Protein AF-A0A427BAW7-F1 (afdb_monomer_lite)

Foldseek 3Di:
DDDDDDDDDDDDDDDDPPPPPPPVVNVVVVVVVVVVVVVVVVVVVVVVVVVVVVVVVVVVLVVVLVVLVVVLVVLVVVLVVVVVVLVVVLVVLVVVLVVLVVPPPPPQPQDVVGGDPDDVVPPCRDLVNQLSVLLNVLSVPQDLVLLSVLSVVLSVLSVVLSVLSVVLVVLVVVLVVLVVVLVVLVVVVCVVVPPDPPPPDDDDDDDPDPPPPVSVVVSVVSVVVSVVSVVVSVVSVVVSVVSVVVSCVVRVVSNVVSVVVSVVSVVVSNVPGDDDDPPDDD

Secondary structure (DSSP, 8-state):
-----------------------HHHHHHHHHHHHHHHHHHHHHHHHHHHHHHHHHHHHHHHHHHHHHHHHHHHHHHHHHHHHHHHHHHHHHHHHHHHHHHHTS-----EETTEE----TTTTT--HHHHHHHHHHHHHHH---HHHHHHHHHHHHHHHHHHHHHHHHHHHHHHHHHHHHHHHHHHHHHHHHT------------------HHHHHHHHHHHHHHHHHHHHHHHHHHHHHHHHHHHHHHHHHHHHHHHHHHHHHHHHHHHHTS-PPPS----

InterPro domains:
  IPR006867 Domain of unknown function DUF632 [PF04782] (9-45)
  IPR006867 Domain of unknown function DUF632 [PF04782] (56-159)

Radius of gyration: 45.6 Å; chains: 1; bounding box: 102×58×162 Å

Sequence (282 aa):
MSSVSRKAGNCNPENNDTVESGNLSSTLEKLYLWEQKLYKEVKAIVKTTSRKLVVKTRSQREWVAKATKELELELVNWYQCFNNWIGIQKSYIEALNGWLISWLPQEQEQTPDGVAPFSPSGIGAPAVYVLSNDWFHANKNISGKEVIEAMRALIKILHILSESQEEEERQRLEAEYLSGAYDRRLGSLQEKGGWGHLDIVSVSKDGLEHHGDDGIVELDLLRKKLDEKIYKHKETLRRIKHVASSTLQTGLTPLFGALEDFTSQILRAYDGLRIPNEGGET

Structure (mmCIF, N/CA/C/O backbone):
data_AF-A0A427BAW7-F1
#
_entry.id   AF-A0A427BAW7-F1
#
loop_
_atom_site.group_PDB
_atom_site.id
_atom_site.type_symbol
_atom_site.label_atom_id
_atom_site.label_alt_id
_atom_site.label_comp_id
_atom_site.label_asym_id
_atom_site.label_entity_id
_atom_site.label_seq_id
_atom_site.pdbx_PDB_ins_code
_atom_site.Cartn_x
_atom_site.Cartn_y
_atom_site.Cartn_z
_atom_site.occupancy
_atom_site.B_iso_or_equiv
_atom_site.auth_seq_id
_atom_site.auth_comp_id
_atom_site.auth_asym_id
_atom_site.auth_atom_id
_atom_site.pdbx_PDB_model_num
ATOM 1 N N . MET A 1 1 ? 53.570 47.097 -100.380 1.00 37.22 1 MET A N 1
ATOM 2 C CA . MET A 1 1 ? 53.265 45.802 -99.735 1.00 37.22 1 MET A CA 1
ATOM 3 C C . MET A 1 1 ? 51.770 45.725 -99.443 1.00 37.22 1 MET A C 1
ATOM 5 O O . MET A 1 1 ? 51.266 46.654 -98.834 1.00 37.22 1 MET A O 1
ATOM 9 N N . SER A 1 2 ? 51.139 44.666 -99.973 1.00 36.44 2 SER A N 1
ATOM 10 C CA . SER A 1 2 ? 49.876 43.956 -99.653 1.00 36.44 2 SER A CA 1
ATOM 11 C C . SER A 1 2 ? 48.658 44.712 -99.089 1.00 36.44 2 SER A C 1
ATOM 13 O O . SER A 1 2 ? 48.772 45.351 -98.054 1.00 36.44 2 SER A O 1
ATOM 15 N N . SER A 1 3 ? 47.488 44.754 -99.753 1.00 35.81 3 SER A N 1
ATOM 16 C CA . SER A 1 3 ? 46.497 43.692 -100.129 1.00 35.81 3 SER A CA 1
ATOM 17 C C . SER A 1 3 ? 45.498 43.396 -98.980 1.00 35.81 3 SER A C 1
ATOM 19 O O . SER A 1 3 ? 45.944 42.925 -97.945 1.00 35.81 3 SER A O 1
ATOM 21 N N . VAL A 1 4 ? 44.205 43.799 -99.006 1.00 40.47 4 VAL A N 1
ATOM 22 C CA . VAL A 1 4 ? 43.033 43.326 -99.823 1.00 40.47 4 VAL A CA 1
ATOM 23 C C . VAL A 1 4 ? 42.555 41.931 -99.337 1.00 40.47 4 VAL A C 1
ATOM 25 O O . VAL A 1 4 ? 43.402 41.075 -99.158 1.00 40.47 4 VAL A O 1
ATOM 28 N N . SER A 1 5 ? 41.283 41.558 -99.088 1.00 41.25 5 SER A N 1
ATOM 29 C CA . SER A 1 5 ? 39.938 42.094 -99.376 1.00 41.25 5 SER A CA 1
ATOM 30 C C . SER A 1 5 ? 38.834 41.435 -98.509 1.00 41.25 5 SER A C 1
ATOM 32 O O . SER A 1 5 ? 39.069 40.445 -97.828 1.00 41.25 5 SER A O 1
ATOM 34 N N . ARG A 1 6 ? 37.619 41.985 -98.682 1.00 38.81 6 ARG A N 1
ATOM 35 C CA . ARG A 1 6 ? 36.220 41.618 -98.316 1.00 38.81 6 ARG A CA 1
ATOM 36 C C . ARG A 1 6 ? 35.871 40.114 -98.503 1.00 38.81 6 ARG A C 1
ATOM 38 O O . ARG A 1 6 ? 36.560 39.443 -99.253 1.00 38.81 6 ARG A O 1
ATOM 45 N N . LYS A 1 7 ? 34.765 39.527 -98.006 1.00 40.22 7 LYS A N 1
ATOM 46 C CA . LYS A 1 7 ? 33.341 39.947 -98.043 1.00 40.22 7 LYS A CA 1
ATOM 47 C C . LYS A 1 7 ? 32.444 38.973 -97.232 1.00 40.22 7 LYS A C 1
ATOM 49 O O . LYS A 1 7 ? 32.869 37.890 -96.862 1.00 40.22 7 LYS A O 1
ATOM 54 N N . ALA A 1 8 ? 31.207 39.425 -97.025 1.00 35.47 8 ALA A N 1
ATOM 55 C CA . ALA A 1 8 ? 30.071 38.947 -96.231 1.00 35.47 8 ALA A CA 1
ATOM 56 C C . ALA A 1 8 ? 29.549 37.499 -96.380 1.00 35.47 8 ALA A C 1
ATOM 58 O O . ALA A 1 8 ? 29.535 36.952 -97.476 1.00 35.47 8 ALA A O 1
ATOM 59 N N . GLY A 1 9 ? 28.918 37.042 -95.284 1.00 37.75 9 GLY A N 1
ATOM 60 C CA . GLY A 1 9 ? 27.547 36.509 -95.247 1.00 37.75 9 GLY A CA 1
ATOM 61 C C . GLY A 1 9 ? 27.359 35.009 -95.471 1.00 37.75 9 GLY A C 1
ATOM 62 O O . GLY A 1 9 ? 27.439 34.565 -96.606 1.00 37.75 9 GLY A O 1
ATOM 63 N N . ASN A 1 10 ? 26.972 34.272 -94.418 1.00 34.06 10 ASN A N 1
ATOM 64 C CA . ASN A 1 10 ? 26.007 33.172 -94.532 1.00 34.06 10 ASN A CA 1
ATOM 65 C C . ASN A 1 10 ? 25.437 32.775 -93.154 1.00 34.06 10 ASN A C 1
ATOM 67 O O . ASN A 1 10 ? 26.194 32.462 -92.237 1.00 34.06 10 ASN A O 1
ATOM 71 N N . CYS A 1 11 ? 24.110 32.765 -93.026 1.00 35.97 11 CYS A N 1
ATOM 72 C CA . CYS A 1 11 ? 23.403 31.971 -92.023 1.00 35.97 11 CYS A CA 1
ATOM 73 C C . CYS A 1 11 ? 23.425 30.506 -92.474 1.00 35.97 11 CYS A C 1
ATOM 75 O O . CYS A 1 11 ? 23.196 30.249 -93.653 1.00 35.97 11 CYS A O 1
ATOM 77 N N . ASN A 1 12 ? 23.605 29.554 -91.557 1.00 39.66 12 ASN A N 1
ATOM 78 C CA . ASN A 1 12 ? 22.782 28.348 -91.591 1.00 39.66 12 ASN A CA 1
ATOM 79 C C . ASN A 1 12 ? 22.707 27.637 -90.227 1.00 39.66 12 ASN A C 1
ATOM 81 O O . ASN A 1 12 ? 23.617 27.796 -89.412 1.00 39.66 12 ASN A O 1
ATOM 85 N N . PRO A 1 13 ? 21.602 26.907 -89.983 1.00 51.12 13 PRO A N 1
ATOM 86 C CA . PRO A 1 13 ? 21.192 26.390 -88.688 1.00 51.12 13 PRO A CA 1
ATOM 87 C C . PRO A 1 13 ? 21.523 24.903 -88.570 1.00 51.12 13 PRO A C 1
ATOM 89 O O . PRO A 1 13 ? 21.022 24.110 -89.356 1.00 51.12 13 PRO A O 1
ATOM 92 N N . GLU A 1 14 ? 22.295 24.491 -87.570 1.00 37.00 14 GLU A N 1
ATOM 93 C CA . GLU A 1 14 ? 22.409 23.069 -87.237 1.00 37.00 14 GLU A CA 1
ATOM 94 C C . GLU A 1 14 ? 22.422 22.893 -85.722 1.00 37.00 14 GLU A C 1
ATOM 96 O O . GLU A 1 14 ? 23.424 23.089 -85.043 1.00 37.00 14 GLU A O 1
ATOM 101 N N . ASN A 1 15 ? 21.223 22.600 -85.215 1.00 43.22 15 ASN A N 1
ATOM 102 C CA . ASN A 1 15 ? 20.941 21.602 -84.193 1.00 43.22 15 ASN A CA 1
ATOM 103 C C . ASN A 1 15 ? 22.152 21.132 -83.381 1.00 43.22 15 ASN A C 1
ATOM 105 O O . ASN A 1 15 ? 22.878 20.228 -83.787 1.00 43.22 15 ASN A O 1
ATOM 109 N N . ASN A 1 16 ? 22.235 21.616 -82.150 1.00 39.47 16 ASN A N 1
ATOM 110 C CA . ASN A 1 16 ? 22.304 20.671 -81.051 1.00 39.47 16 ASN A CA 1
ATOM 111 C C . ASN A 1 16 ? 21.683 21.325 -79.819 1.00 39.47 16 ASN A C 1
ATOM 113 O O . ASN A 1 16 ? 22.365 21.700 -78.868 1.00 39.47 16 ASN A O 1
ATOM 117 N N . ASP A 1 17 ? 20.350 21.398 -79.829 1.00 39.53 17 ASP A N 1
ATOM 118 C CA . ASP A 1 17 ? 19.612 21.051 -78.621 1.00 39.53 17 ASP A CA 1
ATOM 119 C C . ASP A 1 17 ? 20.012 19.606 -78.286 1.00 39.53 17 ASP A C 1
ATOM 121 O O . ASP A 1 17 ? 19.286 18.649 -78.563 1.00 39.53 17 ASP A O 1
ATOM 125 N N . THR A 1 18 ? 21.204 19.421 -77.709 1.00 40.38 18 THR A N 1
ATOM 126 C CA . THR A 1 18 ? 21.421 18.299 -76.815 1.00 40.38 18 THR A CA 1
ATOM 127 C C . THR A 1 18 ? 20.481 18.577 -75.666 1.00 40.38 18 THR A C 1
ATOM 129 O O . THR A 1 18 ? 20.838 19.228 -74.686 1.00 40.38 18 THR A O 1
ATOM 132 N N . VAL A 1 19 ? 19.238 18.130 -75.848 1.00 46.00 19 VAL A N 1
ATOM 133 C CA . VAL A 1 19 ? 18.400 17.601 -74.791 1.00 46.00 19 VAL A CA 1
ATOM 134 C C . VAL A 1 19 ? 19.384 16.958 -73.831 1.00 46.00 19 VAL A C 1
ATOM 136 O O . VAL A 1 19 ? 19.991 15.941 -74.171 1.00 46.00 19 VAL A O 1
ATOM 139 N N . GLU A 1 20 ? 19.643 17.617 -72.699 1.00 46.44 20 GLU A N 1
ATOM 140 C CA . GLU A 1 20 ? 20.282 16.992 -71.554 1.00 46.44 20 GLU A CA 1
ATOM 141 C C . GLU A 1 20 ? 19.328 15.866 -71.169 1.00 46.44 20 GLU A C 1
ATOM 143 O O . GLU A 1 20 ? 18.430 16.013 -70.341 1.00 46.44 20 GLU A O 1
ATOM 148 N N . SER A 1 21 ? 19.442 14.748 -71.880 1.00 49.91 21 SER A N 1
ATOM 149 C CA . SER A 1 21 ? 18.815 13.493 -71.558 1.00 49.91 21 SER A CA 1
ATOM 150 C C . SER A 1 21 ? 19.406 13.152 -70.210 1.00 49.91 21 SER A C 1
ATOM 152 O O . SER A 1 21 ? 20.546 12.700 -70.139 1.00 49.91 21 SER A O 1
ATOM 154 N N . GLY A 1 22 ? 18.675 13.522 -69.155 1.00 60.19 22 GLY A N 1
ATOM 155 C CA . GLY A 1 22 ? 19.096 13.408 -67.772 1.00 60.19 22 GLY A CA 1
ATOM 156 C C . GLY A 1 22 ? 19.693 12.032 -67.559 1.00 60.19 22 GLY A C 1
ATOM 157 O O . GLY A 1 22 ? 18.976 11.030 -67.544 1.00 60.19 22 GLY A O 1
ATOM 158 N N . ASN A 1 23 ? 21.022 11.993 -67.476 1.00 73.31 23 ASN A N 1
ATOM 159 C CA . ASN A 1 23 ? 21.756 10.747 -67.391 1.00 73.31 23 ASN A CA 1
ATOM 160 C C . ASN A 1 23 ? 21.240 10.000 -66.163 1.00 73.31 23 ASN A C 1
ATOM 162 O O . ASN A 1 23 ? 21.152 10.578 -65.077 1.00 73.31 23 ASN A O 1
ATOM 166 N N . LEU A 1 24 ? 20.917 8.716 -66.332 1.00 77.38 24 LEU A N 1
ATOM 167 C CA . LEU A 1 24 ? 20.393 7.837 -65.280 1.00 77.38 24 LEU A CA 1
ATOM 168 C C . LEU A 1 24 ? 21.206 7.954 -63.973 1.00 77.38 24 LEU A C 1
ATOM 170 O O . LEU A 1 24 ? 20.648 7.913 -62.882 1.00 77.38 24 LEU A O 1
ATOM 174 N N . SER A 1 25 ? 22.513 8.205 -64.103 1.00 83.44 25 SER A N 1
ATOM 175 C CA . SER A 1 25 ? 23.451 8.497 -63.016 1.00 83.44 25 SER A CA 1
ATOM 176 C C . SER A 1 25 ? 23.057 9.702 -62.147 1.00 83.44 25 SER A C 1
ATOM 178 O O . SER A 1 25 ? 23.064 9.589 -60.927 1.00 83.44 25 SER A O 1
ATOM 180 N N . SER A 1 26 ? 22.680 10.842 -62.740 1.00 82.38 26 SER A N 1
ATOM 181 C CA . SER A 1 26 ? 22.275 12.043 -61.985 1.00 82.38 26 SER A CA 1
ATOM 182 C C . SER A 1 26 ? 20.945 11.825 -61.261 1.00 82.38 26 SER A C 1
ATOM 184 O O . SER A 1 26 ? 20.749 12.283 -60.134 1.00 82.38 26 SER A O 1
ATOM 186 N N . THR A 1 27 ? 20.030 11.086 -61.888 1.00 89.44 27 THR A N 1
ATOM 187 C CA . THR A 1 27 ? 18.759 10.702 -61.269 1.00 89.44 27 THR A CA 1
ATOM 188 C C . THR A 1 27 ? 18.985 9.762 -60.082 1.00 89.44 27 THR A C 1
ATOM 190 O O . THR A 1 27 ? 18.391 9.973 -59.027 1.00 89.44 27 THR A O 1
ATOM 193 N N . LEU A 1 28 ? 19.878 8.774 -60.214 1.00 87.50 28 LEU A N 1
ATOM 194 C CA . LEU A 1 28 ? 20.247 7.851 -59.134 1.00 87.50 28 LEU A CA 1
ATOM 195 C C . LEU A 1 28 ? 20.936 8.564 -57.964 1.00 87.50 28 LEU A C 1
ATOM 197 O O . LEU A 1 28 ? 20.602 8.300 -56.813 1.00 87.50 28 LEU A O 1
ATOM 201 N N . GLU A 1 29 ? 21.835 9.509 -58.236 1.00 87.12 29 GLU A N 1
ATOM 202 C CA . GLU A 1 29 ? 22.496 10.306 -57.197 1.00 87.12 29 GLU A CA 1
ATOM 203 C C . GLU A 1 29 ? 21.491 11.161 -56.410 1.00 87.12 29 GLU A C 1
ATOM 205 O O . GLU A 1 29 ? 21.488 11.165 -55.177 1.00 87.12 29 GLU A O 1
ATOM 210 N N . LYS A 1 30 ? 20.567 11.833 -57.110 1.00 87.88 30 LYS A N 1
ATOM 211 C CA . LYS A 1 30 ? 19.486 12.595 -56.469 1.00 87.88 30 LYS A CA 1
ATOM 212 C C . LYS A 1 30 ? 18.580 11.689 -55.635 1.00 87.88 30 LYS A C 1
ATOM 214 O O . LYS A 1 30 ? 18.246 12.059 -54.511 1.00 87.88 30 LYS A O 1
ATOM 219 N N . LEU A 1 31 ? 18.199 10.517 -56.151 1.00 92.19 31 LEU A N 1
ATOM 220 C CA . LEU A 1 31 ? 17.402 9.530 -55.410 1.00 92.19 31 LEU A CA 1
ATOM 221 C C . LEU A 1 31 ? 18.116 9.071 -54.136 1.00 92.19 31 LEU A C 1
ATOM 223 O O . LEU A 1 31 ? 17.499 9.057 -53.074 1.00 92.19 31 LEU A O 1
ATOM 227 N N . TYR A 1 32 ? 19.414 8.786 -54.217 1.00 87.88 32 TYR A N 1
ATOM 228 C CA . TYR A 1 32 ? 20.224 8.385 -53.071 1.00 87.88 32 TYR A CA 1
ATOM 229 C C . TYR A 1 32 ? 20.293 9.474 -51.989 1.00 87.88 32 TYR A C 1
ATOM 231 O O . TYR A 1 32 ? 20.082 9.201 -50.806 1.00 87.88 32 TYR A O 1
ATOM 239 N N . LEU A 1 33 ? 20.509 10.736 -52.375 1.00 92.75 33 LEU A N 1
ATOM 240 C CA . LEU A 1 33 ? 20.490 11.864 -51.436 1.00 92.75 33 LEU A CA 1
ATOM 241 C C . LEU A 1 33 ? 19.115 12.043 -50.770 1.00 92.75 33 LEU A C 1
ATOM 243 O O . LEU A 1 33 ? 19.032 12.333 -49.572 1.00 92.75 33 LEU A O 1
ATOM 247 N N . TRP A 1 34 ? 18.033 11.849 -51.526 1.00 92.88 34 TRP A N 1
ATOM 248 C CA . TRP A 1 34 ? 16.672 11.876 -50.991 1.00 92.88 34 TRP A CA 1
ATOM 249 C C . TRP A 1 34 ? 16.407 10.731 -50.017 1.00 92.88 34 TRP A C 1
ATOM 251 O O . TRP A 1 34 ? 15.837 10.970 -48.953 1.00 92.88 34 TRP A O 1
ATOM 261 N N . GLU A 1 35 ? 16.856 9.518 -50.328 1.00 92.44 35 GLU A N 1
ATOM 262 C CA . GLU A 1 35 ? 16.740 8.354 -49.451 1.00 92.44 35 GLU A CA 1
ATOM 263 C C . GLU A 1 35 ? 17.523 8.558 -48.147 1.00 92.44 35 GLU A C 1
ATOM 265 O O . GLU A 1 35 ? 16.993 8.332 -47.056 1.00 92.44 35 GLU A O 1
ATOM 270 N N . GLN A 1 36 ? 18.741 9.103 -48.224 1.00 86.75 36 GLN A N 1
ATOM 271 C CA . GLN A 1 36 ? 19.512 9.476 -47.039 1.00 86.75 36 GLN A CA 1
ATOM 272 C C . GLN A 1 36 ? 18.800 10.526 -46.182 1.00 86.75 36 GLN A C 1
ATOM 274 O O . GLN A 1 36 ? 18.787 10.424 -44.949 1.00 86.75 36 GLN A O 1
ATOM 279 N N . LYS A 1 37 ? 18.227 11.560 -46.810 1.00 93.75 37 LYS A N 1
ATOM 280 C CA . LYS A 1 37 ? 17.470 12.594 -46.098 1.00 93.75 37 LYS A CA 1
ATOM 281 C C . LYS A 1 37 ? 16.236 11.991 -45.431 1.00 93.75 37 LYS A C 1
ATOM 283 O O . LYS A 1 37 ? 16.022 12.225 -44.244 1.00 93.75 37 LYS A O 1
ATOM 288 N N . LEU A 1 38 ? 15.482 11.167 -46.156 1.00 91.06 38 LEU A N 1
ATOM 289 C CA . LEU A 1 38 ? 14.306 10.471 -45.643 1.00 91.06 38 LEU A CA 1
ATOM 290 C C . LEU A 1 38 ? 14.664 9.582 -44.447 1.00 91.06 38 LEU A C 1
ATOM 292 O O . LEU A 1 38 ? 13.995 9.646 -43.419 1.00 91.06 38 LEU A O 1
ATOM 296 N N . TYR A 1 39 ? 15.755 8.817 -44.531 1.00 89.12 39 TYR A N 1
ATOM 297 C CA . TYR A 1 39 ? 16.240 7.995 -43.424 1.00 89.12 39 TYR A CA 1
ATOM 298 C C . TYR A 1 39 ? 16.556 8.832 -42.177 1.00 89.12 39 TYR A C 1
ATOM 300 O O . TYR A 1 39 ? 16.144 8.474 -41.070 1.00 89.12 39 TYR A O 1
ATOM 308 N N . LYS A 1 40 ? 17.251 9.967 -42.337 1.00 88.75 40 LYS A N 1
ATOM 309 C CA . LYS A 1 40 ? 17.571 10.874 -41.221 1.00 88.75 40 LYS A CA 1
ATOM 310 C C . LYS A 1 40 ? 16.305 11.437 -40.569 1.00 88.75 40 LYS A C 1
ATOM 312 O O . LYS A 1 40 ? 16.210 11.413 -39.341 1.00 88.75 40 LYS A O 1
ATOM 317 N N . GLU A 1 41 ? 15.332 11.873 -41.367 1.00 93.81 41 GLU A N 1
ATOM 318 C CA . GLU A 1 41 ? 14.046 12.396 -40.884 1.00 93.81 41 GLU A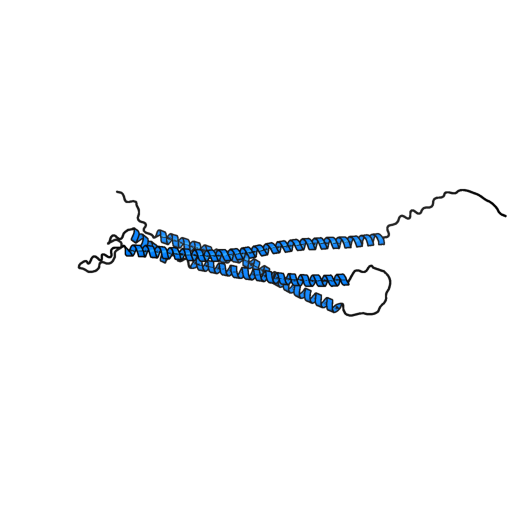 CA 1
ATOM 319 C C . GLU A 1 41 ? 13.236 11.322 -40.144 1.00 93.81 41 GLU A C 1
ATOM 321 O O . GLU A 1 41 ? 12.824 11.523 -39.000 1.00 93.81 41 GLU A O 1
ATOM 326 N N . VAL A 1 42 ? 13.080 10.133 -40.736 1.00 93.06 42 VAL A N 1
ATOM 327 C CA . VAL A 1 42 ? 12.365 9.007 -40.111 1.00 93.06 42 VAL A CA 1
ATOM 328 C C . VAL A 1 42 ? 13.036 8.600 -38.798 1.00 93.06 42 VAL A C 1
ATOM 330 O O . VAL A 1 42 ? 12.361 8.453 -37.775 1.00 93.06 42 VAL A O 1
ATOM 333 N N . LYS A 1 43 ? 14.370 8.488 -38.775 1.00 88.94 43 LYS A N 1
ATOM 334 C CA . LYS A 1 43 ? 15.137 8.178 -37.559 1.00 88.94 43 LYS A CA 1
ATOM 335 C C . LYS A 1 43 ? 14.936 9.241 -36.474 1.00 88.94 43 LYS A C 1
ATOM 337 O O . LYS A 1 43 ? 14.765 8.894 -35.301 1.00 88.94 43 LYS A O 1
ATOM 342 N N . ALA A 1 44 ? 14.930 10.524 -36.839 1.00 89.81 44 ALA A N 1
ATOM 343 C CA . ALA A 1 44 ? 14.682 11.619 -35.906 1.00 89.81 44 ALA A CA 1
ATOM 344 C C . ALA A 1 44 ? 13.262 11.554 -35.322 1.00 89.81 44 ALA A C 1
ATOM 346 O O . ALA A 1 44 ? 13.106 11.604 -34.096 1.00 89.81 44 ALA A O 1
ATOM 347 N N . ILE A 1 45 ? 12.246 11.357 -36.168 1.00 93.44 45 ILE A N 1
ATOM 348 C CA . ILE A 1 45 ? 10.844 11.216 -35.756 1.00 93.44 45 ILE A CA 1
ATOM 349 C C . ILE A 1 45 ? 10.696 10.049 -34.779 1.00 93.44 45 ILE A C 1
ATOM 351 O O . ILE A 1 45 ? 10.241 10.258 -33.653 1.00 93.44 45 ILE A O 1
ATOM 355 N N . VAL A 1 46 ? 11.164 8.851 -35.136 1.00 92.06 46 VAL A N 1
ATOM 356 C CA . VAL A 1 46 ? 11.093 7.667 -34.261 1.00 92.06 46 VAL A CA 1
ATOM 357 C C . VAL A 1 46 ? 11.777 7.930 -32.918 1.00 92.06 46 VAL A C 1
ATOM 359 O O . VAL A 1 46 ? 11.202 7.639 -31.866 1.00 92.06 46 VAL A O 1
ATOM 362 N N . LYS A 1 47 ? 12.962 8.557 -32.915 1.00 87.12 47 LYS A N 1
ATOM 363 C CA . LYS A 1 47 ? 13.682 8.910 -31.680 1.00 87.12 47 LYS A CA 1
ATOM 364 C C . LYS A 1 47 ? 12.912 9.922 -30.826 1.00 87.12 47 LYS A C 1
ATOM 366 O O . LYS A 1 47 ? 12.967 9.845 -29.599 1.00 87.12 47 LYS A O 1
ATOM 371 N N . THR A 1 48 ? 12.233 10.900 -31.429 1.00 89.56 48 THR A N 1
ATOM 372 C CA . THR A 1 48 ? 11.412 11.875 -30.681 1.00 89.56 48 THR A CA 1
ATOM 373 C C . THR A 1 48 ? 10.158 11.235 -30.089 1.00 89.56 48 THR A C 1
ATOM 375 O O . THR A 1 48 ? 9.875 11.445 -28.910 1.00 89.56 48 THR A O 1
ATOM 378 N N . THR A 1 49 ? 9.446 10.411 -30.860 1.00 89.88 49 THR A N 1
ATOM 379 C CA . THR A 1 49 ? 8.247 9.694 -30.407 1.00 89.88 49 THR A CA 1
ATOM 380 C C . THR A 1 49 ? 8.583 8.712 -29.289 1.00 89.88 49 THR A C 1
ATOM 382 O O . THR A 1 49 ? 7.907 8.699 -28.261 1.00 89.88 49 THR A O 1
ATOM 385 N N . SER A 1 50 ? 9.684 7.970 -29.434 1.00 86.31 50 SER A N 1
ATOM 386 C CA . SER A 1 50 ? 10.176 7.049 -28.402 1.00 86.31 50 SER A CA 1
ATOM 387 C C . SER A 1 50 ? 10.477 7.784 -27.095 1.00 86.31 50 SER A C 1
ATOM 389 O O . SER A 1 50 ? 10.001 7.379 -26.037 1.00 86.31 50 SER A O 1
ATOM 391 N N . ARG A 1 51 ? 11.179 8.927 -27.158 1.00 84.69 51 ARG A N 1
ATOM 392 C CA . ARG A 1 51 ? 11.446 9.765 -25.976 1.00 84.69 51 ARG A CA 1
ATOM 393 C C . ARG A 1 51 ? 10.165 10.235 -25.289 1.00 84.69 51 ARG A C 1
ATOM 395 O O . ARG A 1 51 ? 10.063 10.123 -24.072 1.00 84.69 51 ARG A O 1
ATOM 402 N N . LYS A 1 52 ? 9.175 10.722 -26.046 1.00 90.12 52 LYS A N 1
ATOM 403 C CA . LYS A 1 52 ? 7.886 11.165 -25.481 1.00 90.12 52 LYS A CA 1
ATOM 404 C C . LYS A 1 52 ? 7.166 10.032 -24.738 1.00 90.12 52 LYS A C 1
ATOM 406 O O . LYS A 1 52 ? 6.653 10.254 -23.643 1.00 90.12 52 LYS A O 1
ATOM 411 N N . LEU A 1 53 ? 7.150 8.824 -25.306 1.00 86.81 53 LEU A N 1
ATOM 412 C CA . LEU A 1 53 ? 6.505 7.660 -24.692 1.00 86.81 53 LEU A CA 1
ATOM 413 C C . LEU A 1 53 ? 7.219 7.211 -23.407 1.00 86.81 53 LEU A C 1
ATOM 415 O O . LEU A 1 53 ? 6.556 6.920 -22.410 1.00 86.81 53 LEU A O 1
ATOM 419 N N . VAL A 1 54 ? 8.556 7.206 -23.408 1.00 86.62 54 VAL A N 1
ATOM 420 C CA . VAL A 1 54 ? 9.369 6.886 -22.222 1.00 86.62 54 VAL A CA 1
ATOM 421 C C . VAL A 1 54 ? 9.100 7.880 -21.094 1.00 86.62 54 VAL A C 1
ATOM 423 O O . VAL A 1 54 ? 8.812 7.452 -19.978 1.00 86.62 54 VAL A O 1
ATOM 426 N N . VAL A 1 55 ? 9.103 9.186 -21.387 1.00 86.12 55 VAL A N 1
ATOM 427 C CA . VAL A 1 55 ? 8.810 10.233 -20.392 1.00 86.12 55 VAL A CA 1
ATOM 428 C C . VAL A 1 55 ? 7.409 10.055 -19.806 1.00 86.12 55 VAL A C 1
ATOM 430 O O . VAL A 1 55 ? 7.262 10.013 -18.590 1.00 86.12 55 VAL A O 1
ATOM 433 N N . LYS A 1 56 ? 6.384 9.857 -20.646 1.00 85.31 56 LYS A N 1
ATOM 434 C CA . LYS A 1 56 ? 5.007 9.643 -20.169 1.00 85.31 56 LYS A CA 1
ATOM 435 C C . LYS A 1 56 ? 4.891 8.413 -19.262 1.00 85.31 56 LYS A C 1
ATOM 437 O O . LYS A 1 56 ? 4.273 8.478 -18.204 1.00 85.31 56 LYS A O 1
ATOM 442 N N . THR A 1 57 ? 5.499 7.301 -19.671 1.00 83.44 57 THR A N 1
ATOM 443 C CA . THR A 1 57 ? 5.475 6.040 -18.911 1.00 83.44 57 THR A CA 1
ATOM 444 C C . THR A 1 57 ? 6.226 6.171 -17.584 1.00 83.44 57 THR A C 1
ATOM 446 O O . THR A 1 57 ? 5.811 5.608 -16.574 1.00 83.44 57 THR A O 1
ATOM 449 N N . ARG A 1 58 ? 7.324 6.934 -17.562 1.00 83.94 58 ARG A N 1
ATOM 450 C CA . ARG A 1 58 ? 8.085 7.262 -16.353 1.00 83.94 58 ARG A CA 1
ATOM 451 C C . ARG A 1 58 ? 7.255 8.086 -15.369 1.00 83.94 58 ARG A C 1
ATOM 453 O O . ARG A 1 58 ? 7.085 7.644 -14.240 1.00 83.94 58 ARG A O 1
ATOM 460 N N . SER A 1 59 ? 6.665 9.194 -15.812 1.00 83.75 59 SER A N 1
ATOM 461 C CA . SER A 1 59 ? 5.844 10.046 -14.941 1.00 83.75 59 SER A CA 1
ATOM 462 C C . SER A 1 59 ? 4.648 9.299 -14.352 1.00 83.75 59 S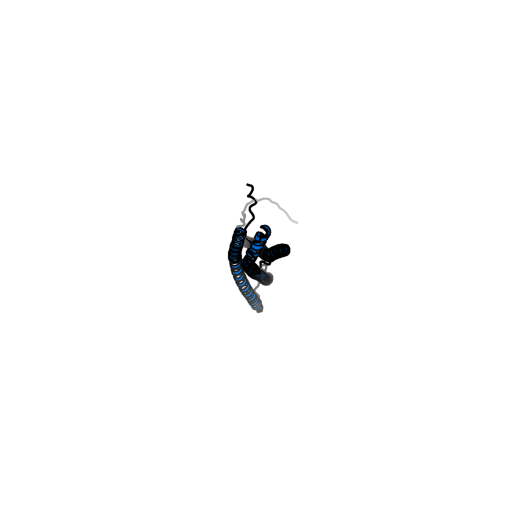ER A C 1
ATOM 464 O O . SER A 1 59 ? 4.318 9.478 -13.184 1.00 83.75 59 SER A O 1
ATOM 466 N N . GLN A 1 60 ? 4.013 8.418 -15.134 1.00 84.75 60 GLN A N 1
ATOM 467 C CA . GLN A 1 60 ? 2.923 7.585 -14.628 1.00 84.75 60 GLN A CA 1
ATOM 468 C C . GLN A 1 60 ? 3.393 6.642 -13.511 1.00 84.75 60 GLN A C 1
ATOM 470 O O . GLN A 1 60 ? 2.703 6.507 -12.506 1.00 84.75 60 GLN A O 1
ATOM 475 N N . ARG A 1 61 ? 4.558 6.001 -13.663 1.00 84.31 61 ARG A N 1
ATOM 476 C CA . ARG A 1 61 ? 5.123 5.118 -12.631 1.00 84.31 61 ARG A CA 1
ATOM 477 C C . ARG A 1 61 ? 5.496 5.877 -11.363 1.00 84.31 61 ARG A C 1
ATOM 479 O O . ARG A 1 61 ? 5.120 5.440 -10.283 1.00 84.31 61 ARG A O 1
ATOM 486 N N . GLU A 1 62 ? 6.170 7.016 -11.500 1.00 87.50 62 GLU A N 1
ATOM 487 C CA . GLU A 1 62 ? 6.546 7.878 -10.372 1.00 87.50 62 GLU A CA 1
ATOM 488 C C . GLU A 1 62 ? 5.309 8.320 -9.579 1.00 87.50 62 GLU A C 1
ATOM 490 O O . GLU A 1 62 ? 5.301 8.257 -8.351 1.00 87.50 62 GLU A O 1
ATOM 495 N N . TRP A 1 63 ? 4.228 8.688 -10.275 1.00 85.69 63 TRP A N 1
ATOM 496 C CA . TRP A 1 63 ? 2.957 9.012 -9.632 1.00 85.69 63 TRP A CA 1
ATOM 497 C C . TRP A 1 63 ? 2.342 7.807 -8.906 1.00 85.69 63 TRP A C 1
ATOM 499 O O . TRP A 1 63 ? 1.925 7.951 -7.761 1.00 85.69 63 TRP A O 1
ATOM 509 N N . VAL A 1 64 ? 2.319 6.616 -9.522 1.00 88.00 64 VAL A N 1
ATOM 510 C CA . VAL A 1 64 ? 1.799 5.394 -8.875 1.00 88.00 64 VAL A CA 1
ATOM 511 C C . VAL A 1 64 ? 2.614 5.038 -7.628 1.00 88.00 64 VAL A C 1
ATOM 513 O O . VAL A 1 64 ? 2.035 4.685 -6.600 1.00 88.00 64 VAL A O 1
ATOM 516 N N . ALA A 1 65 ? 3.942 5.149 -7.694 1.00 88.88 65 ALA A N 1
ATOM 517 C CA . ALA A 1 65 ? 4.816 4.875 -6.559 1.00 88.88 65 ALA A CA 1
ATOM 518 C C . ALA A 1 65 ? 4.584 5.869 -5.414 1.00 88.88 65 ALA A C 1
ATOM 520 O O . ALA A 1 65 ? 4.421 5.472 -4.260 1.00 88.88 65 ALA A O 1
ATOM 521 N N . LYS A 1 66 ? 4.464 7.160 -5.746 1.00 91.06 66 LYS A N 1
ATOM 522 C CA . LYS A 1 66 ? 4.120 8.207 -4.782 1.00 91.06 66 LYS A CA 1
ATOM 523 C C . LYS A 1 66 ? 2.752 7.963 -4.135 1.00 91.06 66 LYS A C 1
ATOM 525 O O . LYS A 1 66 ? 2.662 7.971 -2.914 1.00 91.06 66 LYS A O 1
ATOM 530 N N . ALA A 1 67 ? 1.724 7.670 -4.930 1.00 91.00 67 ALA A N 1
ATOM 531 C CA . ALA A 1 67 ? 0.386 7.364 -4.423 1.00 91.00 67 ALA A CA 1
ATOM 532 C C . ALA A 1 67 ? 0.380 6.122 -3.510 1.00 91.00 67 ALA A C 1
ATOM 534 O O . ALA A 1 67 ? -0.330 6.094 -2.509 1.00 91.00 67 ALA A O 1
ATOM 535 N N . THR A 1 68 ? 1.201 5.109 -3.817 1.00 91.31 68 THR A N 1
ATOM 536 C CA . THR A 1 68 ? 1.354 3.908 -2.975 1.00 91.31 68 THR A CA 1
ATOM 537 C C . THR A 1 68 ? 1.957 4.263 -1.611 1.00 91.31 68 THR A C 1
ATOM 539 O O . THR A 1 68 ? 1.452 3.808 -0.587 1.00 91.31 68 THR A O 1
ATOM 542 N N . LYS A 1 69 ? 2.996 5.109 -1.586 1.00 90.94 69 LYS A N 1
ATOM 543 C CA . LYS A 1 69 ? 3.620 5.595 -0.345 1.00 90.94 69 LYS A CA 1
ATOM 544 C C . LYS A 1 69 ? 2.697 6.478 0.490 1.00 90.94 69 LYS A C 1
ATOM 546 O O . LYS A 1 69 ? 2.662 6.336 1.707 1.00 90.94 69 LYS A O 1
ATOM 551 N N . GLU A 1 70 ? 1.953 7.374 -0.148 1.00 94.12 70 GLU A N 1
ATOM 552 C CA . GLU A 1 70 ? 0.971 8.217 0.541 1.00 94.12 70 GLU A CA 1
ATOM 553 C C . GLU A 1 70 ? -0.138 7.362 1.165 1.00 94.12 70 GLU A C 1
ATOM 555 O O . GLU A 1 70 ? -0.471 7.550 2.331 1.00 94.12 70 GLU A O 1
ATOM 560 N N . LEU A 1 71 ? -0.639 6.355 0.441 1.00 93.50 71 LEU A N 1
ATOM 561 C CA . LEU A 1 71 ? -1.614 5.410 0.984 1.00 93.50 71 LEU A CA 1
ATOM 562 C C . LEU A 1 71 ? -1.057 4.610 2.174 1.00 93.50 71 LEU A C 1
ATOM 564 O O . LEU A 1 71 ? -1.761 4.423 3.163 1.00 93.50 71 LEU A O 1
ATOM 568 N N . GLU A 1 72 ? 0.194 4.143 2.095 1.00 94.12 72 GLU A N 1
ATOM 569 C CA . GLU A 1 72 ? 0.879 3.468 3.208 1.00 94.12 72 GLU A CA 1
ATOM 570 C C . GLU A 1 72 ? 0.923 4.368 4.456 1.00 94.12 72 GLU A C 1
ATOM 572 O O . GLU A 1 72 ? 0.557 3.927 5.547 1.00 94.12 72 GLU A O 1
ATOM 577 N N . LEU A 1 73 ? 1.306 5.638 4.289 1.00 95.88 73 LEU A N 1
ATOM 578 C CA . LEU A 1 73 ? 1.391 6.616 5.375 1.00 95.88 73 LEU A CA 1
ATOM 579 C C . LEU A 1 73 ? 0.024 6.894 6.013 1.00 95.88 73 LEU A C 1
ATOM 581 O O . LEU A 1 73 ? -0.103 6.848 7.238 1.00 95.88 73 LEU A O 1
ATOM 585 N N . GLU A 1 74 ? -0.998 7.147 5.196 1.00 96.38 74 GLU A N 1
ATOM 586 C CA . GLU A 1 74 ? -2.353 7.417 5.686 1.00 96.38 74 GLU A CA 1
ATOM 587 C C . GLU A 1 74 ? -2.943 6.216 6.427 1.00 96.38 74 GLU A C 1
ATOM 589 O O . GLU A 1 74 ? -3.604 6.379 7.451 1.00 96.38 74 GLU A O 1
ATOM 594 N N . LEU A 1 75 ? -2.653 4.990 5.985 1.00 94.56 75 LEU A N 1
ATOM 595 C CA . LEU A 1 75 ? -3.084 3.789 6.700 1.00 94.56 75 LEU A CA 1
ATOM 596 C C . LEU A 1 75 ? -2.380 3.621 8.046 1.00 94.56 75 LEU A C 1
ATOM 598 O O . LEU A 1 75 ? -3.019 3.209 9.014 1.00 94.56 75 LEU A O 1
ATOM 602 N N . VAL A 1 76 ? -1.089 3.949 8.136 1.00 95.69 76 VAL A N 1
ATOM 603 C CA . VAL A 1 76 ? -0.366 3.957 9.418 1.00 95.69 76 VAL A CA 1
ATOM 604 C C . VAL A 1 76 ? -0.968 4.994 10.366 1.00 95.69 76 VAL A C 1
ATOM 606 O O . VAL A 1 76 ? -1.198 4.685 11.537 1.00 95.69 76 VAL A O 1
ATOM 609 N N . ASN A 1 77 ? -1.265 6.194 9.866 1.00 96.62 77 ASN A N 1
ATOM 610 C CA . ASN A 1 77 ? -1.923 7.244 10.639 1.00 96.62 77 ASN A CA 1
ATOM 611 C C . ASN A 1 77 ? -3.305 6.785 11.128 1.00 96.62 77 ASN A C 1
ATOM 613 O O . ASN A 1 77 ? -3.595 6.814 12.323 1.00 96.62 77 ASN A O 1
ATOM 617 N N . TRP A 1 78 ? -4.129 6.249 10.230 1.00 95.94 78 TRP A N 1
ATOM 618 C CA . TRP A 1 78 ? -5.453 5.741 10.572 1.00 95.94 78 TRP A CA 1
ATOM 619 C C . TRP A 1 78 ? -5.403 4.596 11.589 1.00 95.94 78 TRP A C 1
ATOM 621 O O . TRP A 1 78 ? -6.176 4.602 12.545 1.00 95.94 78 TRP A O 1
ATOM 631 N N . TYR A 1 79 ? -4.447 3.671 11.465 1.00 95.00 79 TYR A N 1
ATOM 632 C CA . TYR A 1 79 ? -4.190 2.631 12.464 1.00 95.00 79 TYR A CA 1
ATOM 633 C C . TYR A 1 79 ? -3.899 3.221 13.851 1.00 95.00 79 TYR A C 1
ATOM 635 O O . TYR A 1 79 ? -4.410 2.721 14.858 1.00 95.00 79 TYR A O 1
ATOM 643 N N . GLN A 1 80 ? -3.090 4.280 13.930 1.00 94.94 80 GLN A N 1
ATOM 644 C CA . GLN A 1 80 ? -2.777 4.944 15.197 1.00 94.94 80 GLN A CA 1
ATOM 645 C C . GLN A 1 80 ? -4.009 5.647 15.770 1.00 94.94 80 GLN A C 1
ATOM 647 O O . GLN A 1 80 ? -4.336 5.444 16.940 1.00 94.94 80 GLN A O 1
ATOM 652 N N . CYS A 1 81 ? -4.726 6.412 14.944 1.00 95.81 81 CYS A N 1
ATOM 653 C CA . CYS A 1 81 ? -5.956 7.092 15.337 1.00 95.81 81 CYS A CA 1
ATOM 654 C C . CYS A 1 81 ? -7.015 6.107 15.835 1.00 95.81 81 CYS A C 1
ATOM 656 O O . CYS A 1 81 ? -7.613 6.342 16.881 1.00 95.81 81 CYS A O 1
ATOM 658 N N . PHE A 1 82 ? -7.217 4.994 15.128 1.00 94.31 82 PHE A N 1
ATOM 659 C CA . PHE A 1 82 ? -8.184 3.966 15.497 1.00 94.31 82 PHE A CA 1
ATOM 660 C C . PHE A 1 82 ? -7.832 3.323 16.842 1.00 94.31 82 PHE A C 1
ATOM 662 O O . PHE A 1 82 ? -8.671 3.268 17.738 1.00 94.31 82 PHE A O 1
ATOM 669 N N . ASN A 1 83 ? -6.574 2.908 17.029 1.00 92.88 83 ASN A N 1
ATOM 670 C CA . ASN A 1 83 ? -6.107 2.363 18.306 1.00 92.88 83 ASN A CA 1
ATOM 671 C C . ASN A 1 83 ? -6.301 3.348 19.462 1.00 92.88 83 ASN A C 1
ATOM 673 O O . ASN A 1 83 ? -6.794 2.970 20.526 1.00 92.88 83 ASN A O 1
ATOM 677 N N . ASN A 1 84 ? -5.921 4.607 19.246 1.00 94.12 84 ASN A N 1
ATOM 678 C CA . ASN A 1 84 ? -6.045 5.645 20.257 1.00 94.12 84 ASN A CA 1
ATOM 679 C C . ASN A 1 84 ? -7.513 5.923 20.594 1.00 94.12 84 ASN A C 1
ATOM 681 O O . ASN A 1 84 ? -7.867 5.986 21.764 1.00 94.12 84 ASN A O 1
ATOM 685 N N . TRP A 1 85 ? -8.383 6.020 19.588 1.00 93.50 85 TRP A N 1
ATOM 686 C CA . TRP A 1 85 ? -9.818 6.214 19.784 1.00 93.50 85 TRP A CA 1
ATOM 687 C C . TRP A 1 85 ? -10.439 5.097 20.632 1.00 93.50 85 TRP A C 1
ATOM 689 O O . TRP A 1 85 ? -11.112 5.393 21.619 1.00 93.50 85 TRP A O 1
ATOM 699 N N . ILE A 1 86 ? -10.147 3.828 20.324 1.00 90.81 86 ILE A N 1
ATOM 700 C CA . ILE A 1 86 ? -10.604 2.683 21.131 1.00 90.81 86 ILE A CA 1
ATOM 701 C C . ILE A 1 86 ? -10.074 2.774 22.567 1.00 90.81 86 ILE A C 1
ATOM 703 O O . ILE A 1 86 ? -10.818 2.539 23.520 1.00 90.81 86 ILE A O 1
ATOM 707 N N . GLY A 1 87 ? -8.794 3.117 22.733 1.00 91.25 87 GLY A N 1
ATOM 708 C CA . GLY A 1 87 ? -8.172 3.269 24.048 1.00 91.25 87 GLY A CA 1
ATOM 709 C C . GLY A 1 87 ? -8.817 4.382 24.876 1.00 91.25 87 GLY A C 1
ATOM 710 O O . GLY A 1 87 ? -9.158 4.164 26.040 1.00 91.25 87 GLY A O 1
ATOM 711 N N . ILE A 1 88 ? -9.040 5.548 24.267 1.00 93.00 88 ILE A N 1
ATOM 712 C CA . ILE A 1 88 ? -9.685 6.706 24.897 1.00 93.00 88 ILE A CA 1
ATOM 713 C C . ILE A 1 88 ? -11.125 6.370 25.285 1.00 93.00 88 ILE A C 1
ATOM 715 O O . ILE A 1 88 ? -11.524 6.643 26.413 1.00 93.00 88 ILE A O 1
ATOM 719 N N . GLN A 1 89 ? -11.902 5.733 24.402 1.00 91.12 89 GLN A N 1
ATOM 720 C CA . GLN A 1 89 ? -13.264 5.318 24.749 1.00 91.12 89 GLN A CA 1
ATOM 721 C C . GLN A 1 89 ? -13.282 4.360 25.945 1.00 91.12 89 GLN A C 1
ATOM 723 O O . GLN A 1 89 ? -14.069 4.549 26.870 1.00 91.12 89 GLN A O 1
ATOM 728 N N . LYS A 1 90 ? -12.392 3.359 25.971 1.00 91.56 90 LYS A N 1
ATOM 729 C CA . LYS A 1 90 ? -12.294 2.410 27.093 1.00 91.56 90 LYS A CA 1
ATOM 730 C C . LYS A 1 90 ? -11.939 3.086 28.410 1.00 91.56 90 LYS A C 1
ATOM 732 O O . LYS A 1 90 ? -12.635 2.873 29.397 1.00 91.56 90 LYS A O 1
ATOM 737 N N . SER A 1 91 ? -10.911 3.924 28.399 1.00 93.19 91 SER A N 1
ATOM 738 C CA . SER A 1 91 ? -10.451 4.648 29.588 1.00 93.19 91 SER A CA 1
ATOM 739 C C . SER A 1 91 ? -11.473 5.668 30.094 1.00 93.19 91 SER A C 1
ATOM 741 O O . SER A 1 91 ? -11.666 5.777 31.302 1.00 93.19 91 SER A O 1
ATOM 743 N N . TYR A 1 92 ? -12.187 6.360 29.201 1.00 93.56 92 TYR A N 1
ATOM 744 C CA . TYR A 1 92 ? -13.284 7.252 29.584 1.00 93.56 92 TYR A CA 1
ATOM 745 C C . TYR A 1 92 ? -14.412 6.496 30.297 1.00 93.56 92 TYR A C 1
ATOM 747 O O . TYR A 1 92 ? -14.828 6.893 31.383 1.00 93.56 92 TYR A O 1
ATOM 755 N N . ILE A 1 93 ? -14.884 5.391 29.712 1.00 91.88 93 ILE A N 1
ATOM 756 C CA . ILE A 1 93 ? -15.994 4.605 30.270 1.00 91.88 93 ILE A CA 1
ATOM 757 C C . ILE A 1 93 ? -15.586 3.958 31.600 1.00 91.88 93 ILE A C 1
ATOM 759 O O . ILE A 1 93 ? -16.376 3.920 32.541 1.00 91.88 93 ILE A O 1
ATOM 763 N N . GLU A 1 94 ? -14.344 3.488 31.707 1.00 91.94 94 GLU A N 1
ATOM 764 C CA . GLU A 1 94 ? -13.784 2.966 32.955 1.00 91.94 94 GLU A CA 1
ATOM 765 C C . GLU A 1 94 ? -13.716 4.037 34.051 1.00 91.94 94 GLU A C 1
ATOM 767 O O . GLU A 1 94 ? -14.162 3.789 35.172 1.00 91.94 94 GLU A O 1
ATOM 772 N N . ALA A 1 95 ? -13.234 5.240 33.723 1.00 93.56 95 ALA A N 1
ATOM 773 C CA . ALA A 1 95 ? -13.180 6.358 34.660 1.00 93.56 95 ALA A CA 1
ATOM 774 C C . ALA A 1 95 ? -14.579 6.809 35.106 1.00 93.56 95 ALA A C 1
ATOM 776 O O . ALA A 1 95 ? -14.792 7.041 36.295 1.00 93.56 95 ALA A O 1
ATOM 777 N N . LEU A 1 96 ? -15.541 6.893 34.180 1.00 90.50 96 LEU A N 1
ATOM 778 C CA . LEU A 1 96 ? -16.926 7.259 34.480 1.00 90.50 96 LEU A CA 1
ATOM 779 C C . LEU A 1 96 ? -17.588 6.237 35.409 1.00 90.50 96 LEU A C 1
ATOM 781 O O . LEU A 1 96 ? -18.165 6.612 36.429 1.00 90.50 96 LEU A O 1
ATOM 785 N N . ASN A 1 97 ? -17.480 4.948 35.079 1.00 88.81 97 ASN A N 1
ATOM 786 C CA . ASN A 1 97 ? -18.067 3.888 35.889 1.00 88.81 97 ASN A CA 1
ATOM 787 C C . ASN A 1 97 ? -17.415 3.824 37.280 1.00 88.81 97 ASN A C 1
ATOM 789 O O . ASN A 1 97 ? -18.112 3.732 38.287 1.00 88.81 97 ASN A O 1
ATOM 793 N N . GLY A 1 98 ? -16.083 3.942 37.353 1.00 89.00 98 GLY A N 1
ATOM 794 C CA . GLY A 1 98 ? -15.348 3.997 38.620 1.00 89.00 98 GLY A CA 1
ATOM 795 C C . GLY A 1 98 ? -15.716 5.211 39.479 1.00 89.00 98 GLY A C 1
ATOM 796 O O . GLY A 1 98 ? -15.875 5.083 40.696 1.00 89.00 98 GLY A O 1
ATOM 797 N N . TRP A 1 99 ? -15.921 6.372 38.849 1.00 89.62 99 TRP A N 1
ATOM 798 C CA . TRP A 1 99 ? -16.443 7.559 39.522 1.00 89.62 99 TRP A CA 1
ATOM 799 C C . TRP A 1 99 ? -17.834 7.278 40.095 1.00 89.62 99 TRP A C 1
ATOM 801 O O . TRP A 1 99 ? -18.007 7.412 41.300 1.00 89.62 99 TRP A O 1
ATOM 811 N N . LEU A 1 100 ? -18.790 6.789 39.296 1.00 85.19 100 LEU A N 1
ATOM 812 C CA . LEU A 1 100 ? -20.156 6.497 39.757 1.00 85.19 100 LEU A CA 1
ATOM 813 C C . LEU A 1 100 ? -20.217 5.471 40.901 1.00 85.19 100 LEU A C 1
ATOM 815 O O . LEU A 1 100 ? -20.991 5.668 41.835 1.00 85.19 100 LEU A O 1
ATOM 819 N N . ILE A 1 101 ? -19.388 4.419 40.871 1.00 81.62 101 ILE A N 1
ATOM 820 C CA . ILE A 1 101 ? -19.282 3.442 41.974 1.00 81.62 101 ILE A CA 1
ATOM 821 C C . ILE A 1 101 ? -18.871 4.134 43.278 1.00 81.62 101 ILE A C 1
ATOM 823 O O . ILE A 1 101 ? -19.409 3.821 44.335 1.00 81.62 101 ILE A O 1
ATOM 827 N N . SER A 1 102 ? -17.941 5.087 43.204 1.00 81.19 102 SER A N 1
ATOM 828 C CA . SER A 1 102 ? -17.428 5.796 44.382 1.00 81.19 102 SER A CA 1
ATOM 829 C C . SER A 1 102 ? -18.481 6.687 45.054 1.00 81.19 102 SER A C 1
ATOM 831 O O . SER A 1 102 ? -18.306 7.064 46.210 1.00 81.19 102 SER A O 1
ATOM 833 N N . TRP A 1 103 ? -19.566 7.019 44.346 1.00 71.38 103 TRP A N 1
ATOM 834 C CA . TRP A 1 103 ? -20.680 7.822 44.857 1.00 71.38 103 TRP A CA 1
ATOM 835 C C . TRP A 1 103 ? -21.890 6.995 45.296 1.00 71.38 103 TRP A C 1
ATOM 837 O O . TRP A 1 103 ? -22.843 7.579 45.811 1.00 71.38 103 TRP A O 1
ATOM 847 N N . LEU A 1 104 ? -21.883 5.667 45.127 1.00 68.50 104 LEU A N 1
ATOM 848 C CA . LEU A 1 104 ? -22.925 4.834 45.724 1.00 68.50 104 LEU A CA 1
ATOM 849 C C . LEU A 1 104 ? -22.698 4.771 47.244 1.00 68.50 104 LEU A C 1
ATOM 851 O O . LEU A 1 104 ? -21.624 4.335 47.668 1.00 68.50 104 LEU A O 1
ATOM 855 N N . PRO A 1 105 ? -23.681 5.155 48.079 1.00 58.75 105 PRO A N 1
ATOM 856 C CA . PRO A 1 105 ? -23.604 4.914 49.511 1.00 58.75 105 PRO A CA 1
ATOM 857 C C . PRO A 1 105 ? -23.433 3.412 49.741 1.00 58.75 105 PRO A C 1
ATOM 859 O O . PRO A 1 105 ? -24.292 2.611 49.375 1.00 58.75 105 PRO A O 1
ATOM 862 N N . GLN A 1 106 ? -22.306 3.017 50.327 1.00 54.22 106 GLN A N 1
ATOM 863 C CA . GLN A 1 106 ? -22.039 1.642 50.738 1.00 54.22 106 GLN A CA 1
ATOM 864 C C . GLN A 1 106 ? -22.824 1.338 52.027 1.00 54.22 106 GLN A C 1
ATOM 866 O O . GLN A 1 106 ? -22.253 0.934 53.035 1.00 54.22 106 GLN A O 1
ATOM 871 N N . GLU A 1 107 ? -24.135 1.582 52.033 1.00 46.38 107 GLU A N 1
ATOM 872 C CA . GLU A 1 107 ? -25.005 1.160 53.126 1.00 46.38 107 GLU A CA 1
ATOM 873 C C . GLU A 1 107 ? -25.239 -0.344 52.969 1.00 46.38 107 GLU A C 1
ATOM 875 O O . GLU A 1 107 ? -26.204 -0.803 52.363 1.00 46.38 107 GLU A O 1
ATOM 880 N N . GLN A 1 108 ? -24.307 -1.148 53.488 1.00 51.03 108 GLN A N 1
ATOM 881 C CA . GLN A 1 108 ? -24.671 -2.493 53.914 1.00 51.03 108 GLN A CA 1
ATOM 882 C C . GLN A 1 108 ? -25.677 -2.324 55.052 1.00 51.03 108 GLN A C 1
ATOM 884 O O . GLN A 1 108 ? -25.284 -2.104 56.199 1.00 51.03 108 GLN A O 1
ATOM 889 N N . GLU A 1 109 ? -26.969 -2.412 54.738 1.00 48.91 109 GLU A N 1
ATOM 890 C CA . GLU A 1 109 ? -27.980 -2.664 55.757 1.00 48.91 109 GLU A CA 1
ATOM 891 C C . GLU A 1 109 ? -27.593 -3.969 56.460 1.00 48.91 109 GLU A C 1
ATOM 893 O O . GLU A 1 109 ? -27.682 -5.065 55.902 1.00 48.91 109 GLU A O 1
ATOM 898 N N . GLN A 1 110 ? -27.084 -3.849 57.687 1.00 43.59 110 GLN A N 1
ATOM 899 C CA . GLN A 1 110 ? -26.886 -4.992 58.565 1.00 43.59 110 GLN A CA 1
ATOM 900 C C . GLN A 1 110 ? -28.265 -5.446 59.033 1.00 43.59 110 GLN A C 1
ATOM 902 O O . GLN A 1 110 ? -28.755 -5.037 60.085 1.00 43.59 110 GLN A O 1
ATOM 907 N N . THR A 1 111 ? -28.917 -6.280 58.228 1.00 58.12 111 THR A N 1
ATOM 908 C CA . THR A 1 111 ? -30.060 -7.056 58.695 1.00 58.12 111 THR A CA 1
ATOM 909 C C . THR A 1 111 ? -29.583 -8.105 59.710 1.00 58.12 111 THR A C 1
ATOM 911 O O . THR A 1 111 ? -28.481 -8.638 59.547 1.00 58.12 111 THR A O 1
ATOM 914 N N . PRO A 1 112 ? -30.378 -8.444 60.745 1.00 56.09 112 PRO A N 1
ATOM 915 C CA . PRO A 1 112 ? -30.008 -9.434 61.768 1.00 56.09 112 PRO A CA 1
ATOM 916 C C . PRO A 1 112 ? -29.582 -10.814 61.228 1.00 56.09 112 PRO A C 1
ATOM 918 O O . PRO A 1 112 ? -28.885 -11.544 61.927 1.00 56.09 112 PRO A O 1
ATOM 921 N N . ASP A 1 113 ? -29.954 -11.143 59.986 1.00 60.28 113 ASP A N 1
ATOM 922 C CA . ASP A 1 113 ? -29.646 -12.402 59.293 1.00 60.28 113 ASP A CA 1
ATOM 923 C C . ASP A 1 113 ? -28.369 -12.363 58.417 1.00 60.28 113 ASP A C 1
ATOM 925 O O . ASP A 1 113 ? -28.063 -13.330 57.717 1.00 60.28 113 ASP A O 1
ATOM 929 N N . GLY A 1 114 ? -27.585 -11.277 58.461 1.00 62.22 114 GLY A N 1
ATOM 930 C CA . GLY A 1 114 ? -26.321 -11.126 57.726 1.00 62.22 114 GLY A CA 1
ATOM 931 C C . GLY A 1 114 ? -26.383 -10.127 56.565 1.00 62.22 114 GLY A C 1
ATOM 932 O O . GLY A 1 114 ? -27.402 -9.483 56.331 1.00 62.22 114 GLY A O 1
ATOM 933 N N . VAL A 1 115 ? -25.259 -9.960 55.856 1.00 53.09 115 VAL A N 1
ATOM 934 C CA . VAL A 1 115 ? -25.128 -9.012 54.733 1.00 53.09 115 VAL A CA 1
ATOM 935 C C . VAL A 1 115 ? -26.003 -9.469 53.564 1.00 53.09 115 VAL A C 1
ATOM 937 O O . VAL A 1 115 ? -25.720 -10.496 52.943 1.00 53.09 115 VAL A O 1
ATOM 940 N N . ALA A 1 116 ? -27.040 -8.695 53.238 1.00 51.25 116 ALA A N 1
ATOM 941 C CA . ALA A 1 116 ? -27.878 -8.948 52.072 1.00 51.25 116 ALA A CA 1
ATOM 942 C C . ALA A 1 116 ? -27.045 -8.851 50.770 1.00 51.25 116 ALA A C 1
ATOM 944 O O . ALA A 1 116 ? -26.285 -7.892 50.596 1.00 51.25 116 ALA A O 1
ATOM 945 N N . PRO A 1 117 ? -27.155 -9.814 49.834 1.00 53.53 117 PRO A N 1
ATOM 946 C CA . PRO A 1 117 ? -26.479 -9.731 48.544 1.00 53.53 117 PRO A CA 1
ATOM 947 C C . PRO A 1 117 ? -26.953 -8.506 47.757 1.00 53.53 117 PRO A C 1
ATOM 949 O O . PRO A 1 117 ? -28.155 -8.249 47.670 1.00 53.53 117 PRO A O 1
ATOM 952 N N . PHE A 1 118 ? -26.019 -7.789 47.125 1.00 51.91 118 PHE A N 1
ATOM 953 C CA . PHE A 1 118 ? -26.339 -6.670 46.239 1.00 51.91 118 PHE A CA 1
ATOM 954 C C . PHE A 1 118 ? -27.297 -7.119 45.126 1.00 51.91 118 PHE A C 1
ATOM 956 O O . PHE A 1 118 ? -26.903 -7.820 44.195 1.00 51.91 118 PHE A O 1
ATOM 963 N N . SER A 1 119 ? -28.556 -6.690 45.212 1.00 48.94 119 SER A N 1
ATOM 964 C CA . SER A 1 119 ? -29.536 -6.819 44.135 1.00 48.94 119 SER A CA 1
ATOM 965 C C . SER A 1 119 ? -29.685 -5.464 43.439 1.00 48.94 119 SER A C 1
ATOM 967 O O . SER A 1 119 ? -30.180 -4.528 44.071 1.00 48.94 119 SER A O 1
ATOM 969 N N . PRO A 1 120 ? -29.326 -5.334 42.145 1.00 51.44 120 PRO A N 1
ATOM 970 C CA . PRO A 1 120 ? -29.471 -4.084 41.388 1.00 51.44 120 PRO A CA 1
ATOM 971 C C . PRO A 1 120 ? -30.906 -3.536 41.398 1.00 51.44 120 PRO A C 1
ATOM 973 O O . PRO A 1 120 ? -31.114 -2.331 41.337 1.00 51.44 120 PRO A O 1
ATOM 976 N N . SER A 1 121 ? -31.891 -4.431 41.510 1.00 44.53 121 SER A N 1
ATOM 977 C CA . SER A 1 121 ? -33.325 -4.121 41.567 1.00 44.53 121 SER A CA 1
ATOM 978 C C . SER A 1 121 ? -33.861 -3.902 42.988 1.00 44.53 121 SER A C 1
ATOM 980 O O . SER A 1 121 ? -34.966 -3.399 43.136 1.00 44.53 121 SER A O 1
ATOM 982 N N . GLY A 1 122 ? -33.119 -4.314 44.023 1.00 50.28 122 GLY A N 1
ATOM 983 C CA . GLY A 1 122 ? -33.595 -4.343 45.413 1.00 50.28 122 GLY A CA 1
ATOM 984 C C . GLY A 1 122 ? -33.133 -3.169 46.277 1.00 50.28 122 GLY A C 1
ATOM 985 O O . GLY A 1 122 ? -33.775 -2.886 47.277 1.00 50.28 122 GLY A O 1
ATOM 986 N N . ILE A 1 123 ? -32.051 -2.478 45.894 1.00 45.06 123 ILE A N 1
ATOM 987 C CA . ILE A 1 123 ? -31.416 -1.415 46.707 1.00 45.06 123 ILE A CA 1
ATOM 988 C C . ILE A 1 123 ? -31.556 -0.020 46.053 1.00 45.06 123 ILE A C 1
ATOM 990 O O . ILE A 1 123 ? -30.982 0.961 46.506 1.00 45.06 123 ILE A O 1
ATOM 994 N N . GLY A 1 124 ? -32.345 0.116 44.982 1.00 53.50 124 GLY A N 1
ATOM 995 C CA . GLY A 1 124 ? -32.606 1.434 44.385 1.00 53.50 124 GLY A CA 1
ATOM 996 C C . GLY A 1 124 ? -31.358 2.097 43.787 1.00 53.50 124 GLY A C 1
ATOM 997 O O . GLY A 1 124 ? -31.214 3.316 43.858 1.00 53.50 124 GLY A O 1
ATOM 998 N N . ALA A 1 125 ? -30.446 1.308 43.202 1.00 62.19 125 ALA A N 1
ATOM 999 C CA . ALA A 1 125 ? -29.299 1.860 42.491 1.00 62.19 125 ALA A CA 1
ATOM 1000 C C . ALA A 1 125 ? -29.798 2.822 41.391 1.00 62.19 125 ALA A C 1
ATOM 1002 O O . ALA A 1 125 ? -30.649 2.420 40.588 1.00 62.19 125 ALA A O 1
ATOM 1003 N N . PRO A 1 126 ? -29.305 4.075 41.335 1.00 71.81 126 PRO A N 1
ATOM 1004 C CA . PRO A 1 126 ? -29.770 5.050 40.357 1.00 71.81 126 PRO A CA 1
ATOM 1005 C C . PRO A 1 126 ? -29.697 4.488 38.934 1.00 71.81 126 PRO A C 1
ATOM 1007 O O . PRO A 1 126 ? -28.710 3.853 38.569 1.00 71.81 126 PRO A O 1
ATOM 1010 N N . ALA A 1 127 ? -30.709 4.741 38.101 1.00 76.00 127 ALA A N 1
ATOM 1011 C CA . ALA A 1 127 ? -30.767 4.188 36.742 1.00 76.00 127 ALA A CA 1
ATOM 1012 C C . ALA A 1 127 ? -29.521 4.543 35.897 1.00 76.00 127 ALA A C 1
ATOM 1014 O O . ALA A 1 127 ? -29.073 3.754 35.067 1.00 76.00 127 ALA A O 1
ATOM 1015 N N . VAL A 1 128 ? -28.898 5.693 36.185 1.00 79.25 128 VAL A N 1
ATOM 101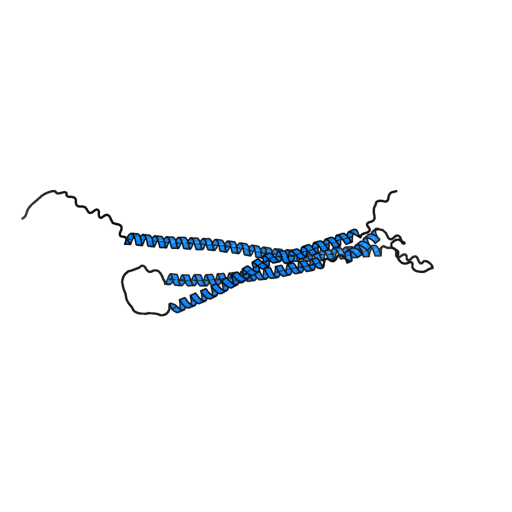6 C CA . VAL A 1 128 ? -27.616 6.126 35.606 1.00 79.25 128 VAL A CA 1
ATOM 1017 C C . VAL A 1 128 ? -26.444 5.196 35.954 1.00 79.25 128 VAL A C 1
ATOM 1019 O O . VAL A 1 128 ? -25.575 4.969 35.115 1.00 79.25 128 VAL A O 1
ATOM 1022 N N . TYR A 1 129 ? -26.429 4.612 37.156 1.00 82.31 129 TYR A N 1
ATOM 1023 C CA . TYR A 1 129 ? -25.419 3.635 37.562 1.00 82.31 129 TYR A CA 1
ATOM 1024 C C . TYR A 1 129 ? -25.578 2.327 36.788 1.00 82.31 129 TYR A C 1
ATOM 1026 O O . TYR A 1 129 ? -24.602 1.818 36.242 1.00 82.31 129 TYR A O 1
ATOM 1034 N N . VAL A 1 130 ? -26.807 1.810 36.690 1.00 80.62 130 VAL A N 1
ATOM 1035 C CA . VAL A 1 130 ? -27.093 0.573 35.944 1.00 80.62 130 VAL A CA 1
ATOM 1036 C C . VAL A 1 130 ? -26.696 0.734 34.476 1.00 80.62 130 VAL A C 1
ATOM 1038 O O . VAL A 1 130 ? -25.989 -0.118 33.945 1.00 80.62 130 VAL A O 1
ATOM 1041 N N . LEU A 1 131 ? -27.052 1.865 33.857 1.00 85.62 131 LEU A N 1
ATOM 1042 C CA . LEU A 1 131 ? -26.656 2.186 32.486 1.00 85.62 131 LEU A CA 1
ATOM 1043 C C . LEU A 1 131 ? -25.131 2.273 32.323 1.00 85.62 131 LEU A C 1
ATOM 1045 O O . LEU A 1 131 ? -24.587 1.700 31.383 1.00 85.62 131 LEU A O 1
ATOM 1049 N N . SER A 1 132 ? -24.427 2.963 33.226 1.00 86.31 132 SER A N 1
ATOM 1050 C CA . SER A 1 132 ? -22.965 3.081 33.149 1.00 86.31 132 SER A CA 1
ATOM 1051 C C . SER A 1 132 ? -22.255 1.745 33.362 1.00 86.31 132 SER A C 1
ATOM 1053 O O . SER A 1 132 ? -21.239 1.481 32.717 1.00 86.31 132 SER A O 1
ATOM 1055 N N . ASN A 1 133 ? -22.780 0.894 34.243 1.00 85.62 133 ASN A N 1
ATOM 1056 C CA . ASN A 1 133 ? -22.227 -0.428 34.492 1.00 85.62 133 ASN A CA 1
ATOM 1057 C C . ASN A 1 133 ? -22.453 -1.355 33.286 1.00 85.62 133 ASN A C 1
ATOM 1059 O O . ASN A 1 133 ? -21.513 -2.006 32.826 1.00 85.62 133 ASN A O 1
ATOM 1063 N N . ASP A 1 134 ? -23.663 -1.354 32.720 1.00 86.94 134 ASP A N 1
ATOM 1064 C CA . ASP A 1 134 ? -23.976 -2.082 31.487 1.00 86.94 134 ASP A CA 1
ATOM 1065 C C . ASP A 1 134 ? -23.095 -1.584 30.325 1.00 86.94 134 ASP A C 1
ATOM 1067 O O . ASP A 1 134 ? -22.510 -2.396 29.606 1.00 86.94 134 ASP A O 1
ATOM 1071 N N . TRP A 1 135 ? -22.891 -0.266 30.197 1.00 90.12 135 TRP A N 1
ATOM 1072 C CA . TRP A 1 135 ? -22.018 0.329 29.177 1.00 90.12 135 TRP A CA 1
ATOM 1073 C C . TRP A 1 135 ? -20.550 -0.062 29.348 1.00 90.12 135 TRP A C 1
ATOM 1075 O O . TRP A 1 135 ? -19.879 -0.410 28.374 1.00 90.12 135 TRP A O 1
ATOM 1085 N N . PHE A 1 136 ? -20.052 -0.089 30.582 1.00 89.00 136 PHE A N 1
ATOM 1086 C CA . PHE A 1 136 ? -18.702 -0.550 30.892 1.00 89.00 136 PHE A CA 1
ATOM 1087 C C . PHE A 1 136 ? -18.481 -2.017 30.509 1.00 89.00 136 PHE A C 1
ATOM 1089 O O . PHE A 1 136 ? -17.475 -2.348 29.872 1.00 89.00 136 PHE A O 1
ATOM 1096 N N . HIS A 1 137 ? -19.422 -2.901 30.848 1.00 87.56 137 HIS A N 1
ATOM 1097 C CA . HIS A 1 137 ? -19.333 -4.317 30.489 1.00 87.56 137 HIS A CA 1
ATOM 1098 C C . HIS A 1 137 ? -19.497 -4.554 28.983 1.00 87.56 137 HIS A C 1
ATOM 1100 O O . HIS A 1 137 ? -18.730 -5.327 28.404 1.00 87.56 137 HIS A O 1
ATOM 1106 N N . ALA A 1 138 ? -20.424 -3.850 28.333 1.00 87.69 138 ALA A N 1
ATOM 1107 C CA . ALA A 1 138 ? -20.599 -3.872 26.884 1.00 87.69 138 ALA A CA 1
ATOM 1108 C C . ALA A 1 138 ? -19.303 -3.457 26.164 1.00 87.69 138 ALA A C 1
ATOM 1110 O O . ALA A 1 138 ? -18.816 -4.160 25.277 1.00 87.69 138 ALA A O 1
ATOM 1111 N N . ASN A 1 139 ? -18.666 -2.376 26.617 1.00 87.12 139 ASN A N 1
ATOM 1112 C CA . ASN A 1 139 ? -17.447 -1.848 26.012 1.00 87.12 139 ASN A CA 1
ATOM 1113 C C . ASN A 1 139 ? -16.188 -2.701 26.270 1.00 87.12 139 ASN A C 1
ATOM 1115 O O . ASN A 1 139 ? -15.231 -2.660 25.491 1.00 87.12 139 ASN A O 1
ATOM 1119 N N . LYS A 1 140 ? -16.174 -3.524 27.327 1.00 85.00 140 LYS A N 1
ATOM 1120 C CA . LYS A 1 140 ? -15.122 -4.539 27.519 1.00 85.00 140 LYS A CA 1
ATOM 1121 C C . LYS A 1 140 ? -15.141 -5.605 26.426 1.00 85.00 140 LYS A C 1
ATOM 1123 O O . LYS A 1 140 ? -14.070 -6.050 26.011 1.00 85.00 140 LYS A O 1
ATOM 1128 N N . ASN A 1 141 ? -16.330 -5.967 25.950 1.00 80.31 141 ASN A N 1
ATOM 1129 C CA . ASN A 1 141 ? -16.514 -6.986 24.920 1.00 80.31 141 ASN A CA 1
ATOM 1130 C C . ASN A 1 141 ? -16.231 -6.453 23.508 1.00 80.31 141 ASN A C 1
ATOM 1132 O O . ASN A 1 141 ? -15.810 -7.220 22.647 1.00 80.31 141 ASN A O 1
ATOM 1136 N N . ILE A 1 142 ? -16.385 -5.143 23.278 1.00 85.75 142 ILE A N 1
ATOM 1137 C CA . ILE A 1 142 ? -16.037 -4.506 22.002 1.00 85.75 142 ILE A CA 1
ATOM 1138 C C . ILE A 1 142 ? -14.511 -4.548 21.813 1.00 85.75 142 ILE A C 1
ATOM 1140 O O . ILE A 1 142 ? -13.730 -3.950 22.567 1.00 85.75 142 ILE A O 1
ATOM 1144 N N . SER A 1 143 ? -14.065 -5.272 20.788 1.00 84.00 143 SER A N 1
ATOM 1145 C CA . SER A 1 143 ? -12.651 -5.469 20.475 1.00 84.00 143 SER A CA 1
ATOM 1146 C C . SER A 1 143 ? -12.343 -4.987 19.061 1.00 84.00 143 SER A C 1
ATOM 1148 O O . SER A 1 143 ? -12.787 -5.578 18.089 1.00 84.00 143 SER A O 1
ATOM 1150 N N . GLY A 1 144 ? -11.503 -3.956 18.929 1.00 88.62 144 GLY A N 1
ATOM 1151 C CA . GLY A 1 144 ? -10.989 -3.506 17.627 1.00 88.62 144 GLY A CA 1
ATOM 1152 C C . GLY A 1 144 ? -9.852 -4.370 17.058 1.00 88.62 144 GLY A C 1
ATOM 1153 O O . GLY A 1 144 ? -9.227 -3.974 16.079 1.00 88.62 144 GLY A O 1
ATOM 1154 N N . LYS A 1 145 ? -9.519 -5.509 17.685 1.00 90.94 145 LYS A N 1
ATOM 1155 C CA . LYS A 1 145 ? -8.318 -6.307 17.364 1.00 90.94 145 LYS A CA 1
ATOM 1156 C C . LYS A 1 145 ? -8.286 -6.795 15.916 1.00 90.94 145 LYS A C 1
ATOM 1158 O O . LYS A 1 145 ? -7.256 -6.649 15.271 1.00 90.94 145 LYS A O 1
ATOM 1163 N N . GLU A 1 146 ? -9.400 -7.312 15.408 1.00 92.81 146 GLU A N 1
ATOM 1164 C CA . GLU A 1 146 ? -9.494 -7.833 14.036 1.00 92.81 146 GLU A CA 1
ATOM 1165 C C . GLU A 1 146 ? -9.264 -6.719 13.006 1.00 92.81 146 GLU A C 1
ATOM 1167 O O . GLU A 1 146 ? -8.498 -6.890 12.059 1.00 92.81 146 GLU A O 1
ATOM 1172 N N . VAL A 1 147 ? -9.823 -5.528 13.251 1.00 95.12 147 VAL A N 1
ATOM 1173 C CA . VAL A 1 147 ? -9.592 -4.334 12.424 1.00 95.12 147 VAL A CA 1
ATOM 1174 C C . VAL A 1 147 ? -8.114 -3.929 12.451 1.00 95.12 147 VAL A C 1
ATOM 1176 O O . VAL A 1 147 ? -7.508 -3.704 11.407 1.00 95.12 147 VAL A O 1
ATOM 1179 N N . ILE A 1 148 ? -7.506 -3.877 13.639 1.00 93.44 148 ILE A N 1
ATOM 1180 C CA . ILE A 1 148 ? -6.088 -3.535 13.840 1.00 93.44 148 ILE A CA 1
ATOM 1181 C C . ILE A 1 148 ? -5.173 -4.527 13.109 1.00 93.44 148 ILE A C 1
ATOM 1183 O O . ILE A 1 148 ? -4.177 -4.127 12.500 1.00 93.44 148 ILE A O 1
ATOM 1187 N N . GLU A 1 149 ? -5.485 -5.820 13.168 1.00 94.12 149 GLU A N 1
ATOM 1188 C CA . GLU A 1 149 ? -4.738 -6.874 12.481 1.00 94.12 149 GLU A CA 1
ATOM 1189 C C . GLU A 1 149 ? -4.889 -6.781 10.962 1.00 94.12 149 GLU A C 1
ATOM 1191 O O . GLU A 1 149 ? -3.877 -6.843 10.256 1.00 94.12 149 GLU A O 1
ATOM 1196 N N . ALA A 1 150 ? -6.103 -6.539 10.461 1.00 95.38 150 ALA A N 1
ATOM 1197 C CA . ALA A 1 150 ? -6.368 -6.342 9.039 1.00 95.38 150 ALA A CA 1
ATOM 1198 C C . ALA A 1 150 ? -5.658 -5.092 8.486 1.00 95.38 150 ALA A C 1
ATOM 1200 O O . ALA A 1 150 ? -4.983 -5.170 7.457 1.00 95.38 150 ALA A O 1
ATOM 1201 N N . MET A 1 151 ? -5.712 -3.961 9.201 1.00 94.75 151 MET A N 1
ATOM 1202 C CA . MET A 1 151 ? -4.960 -2.749 8.848 1.00 94.75 151 MET A CA 1
ATOM 1203 C C . MET A 1 151 ? -3.455 -3.023 8.801 1.00 94.75 151 MET A C 1
ATOM 1205 O O . MET A 1 151 ? -2.784 -2.669 7.833 1.00 94.75 151 MET A O 1
ATOM 1209 N N . ARG A 1 152 ? -2.910 -3.696 9.824 1.00 94.44 152 ARG A N 1
ATOM 1210 C CA . ARG A 1 152 ? -1.482 -4.037 9.884 1.00 94.44 152 ARG A CA 1
ATOM 1211 C C . ARG A 1 152 ? -1.072 -4.956 8.733 1.00 94.44 152 ARG A C 1
ATOM 1213 O O . ARG A 1 152 ? 0.027 -4.802 8.203 1.00 94.44 152 ARG A O 1
ATOM 1220 N N . ALA A 1 153 ? -1.924 -5.903 8.347 1.00 94.38 153 ALA A N 1
ATOM 1221 C CA . ALA A 1 153 ? -1.687 -6.765 7.195 1.00 94.38 153 ALA A CA 1
ATOM 1222 C C . ALA A 1 153 ? -1.661 -5.960 5.885 1.00 94.38 153 ALA A C 1
ATOM 1224 O O . ALA A 1 153 ? -0.718 -6.107 5.110 1.00 94.38 153 ALA A O 1
ATOM 1225 N N . LEU A 1 154 ? -2.622 -5.056 5.670 1.00 93.81 154 LEU A N 1
ATOM 1226 C CA . LEU A 1 154 ? -2.652 -4.185 4.491 1.00 93.81 154 LEU A CA 1
ATOM 1227 C C . LEU A 1 154 ? -1.420 -3.267 4.417 1.00 93.81 154 LEU A C 1
ATOM 1229 O O . LEU A 1 154 ? -0.797 -3.180 3.359 1.00 93.81 154 LEU A O 1
ATOM 1233 N N . ILE A 1 155 ? -1.021 -2.650 5.536 1.00 94.81 155 ILE A N 1
ATOM 1234 C CA . ILE A 1 155 ? 0.199 -1.829 5.625 1.00 94.81 155 ILE A CA 1
ATOM 1235 C C . ILE A 1 155 ? 1.425 -2.645 5.197 1.00 94.81 155 ILE A C 1
ATOM 1237 O O . ILE A 1 155 ? 2.213 -2.178 4.382 1.00 94.81 155 ILE A O 1
ATOM 1241 N N . LYS A 1 156 ? 1.566 -3.892 5.671 1.00 92.38 156 LYS A N 1
ATOM 1242 C CA . LYS A 1 156 ? 2.677 -4.775 5.268 1.00 92.38 156 LYS A CA 1
ATOM 1243 C C . LYS A 1 156 ? 2.685 -5.065 3.766 1.00 92.38 156 LYS A C 1
ATOM 1245 O O . LYS A 1 156 ? 3.748 -5.045 3.155 1.00 92.38 156 LYS A O 1
ATOM 1250 N N . ILE A 1 157 ? 1.524 -5.336 3.164 1.00 91.88 157 ILE A N 1
ATOM 1251 C CA . ILE A 1 157 ? 1.440 -5.608 1.720 1.00 91.88 157 ILE A CA 1
ATOM 1252 C C . ILE A 1 157 ? 1.830 -4.355 0.919 1.00 91.88 157 ILE A C 1
ATOM 1254 O O . ILE A 1 157 ? 2.560 -4.462 -0.067 1.00 91.88 157 ILE A O 1
ATOM 1258 N N . LEU A 1 158 ? 1.379 -3.170 1.342 1.00 93.25 158 LEU A N 1
ATOM 1259 C CA . LEU A 1 158 ? 1.745 -1.901 0.703 1.00 93.25 158 LEU A CA 1
ATOM 1260 C C . LEU A 1 158 ? 3.228 -1.572 0.864 1.00 93.25 158 LEU A C 1
ATOM 1262 O O . LEU A 1 158 ? 3.849 -1.129 -0.099 1.00 93.25 158 LEU A O 1
ATOM 1266 N N . HIS A 1 159 ? 3.804 -1.859 2.030 1.00 92.88 159 HIS A N 1
ATOM 1267 C CA . HIS A 1 159 ? 5.231 -1.700 2.278 1.00 92.88 159 HIS A CA 1
ATOM 1268 C C . HIS A 1 159 ? 6.065 -2.526 1.289 1.00 92.88 159 HIS A C 1
ATOM 1270 O O . HIS A 1 159 ? 6.891 -1.971 0.568 1.00 92.88 159 HIS A O 1
ATOM 1276 N N . ILE A 1 160 ? 5.762 -3.825 1.158 1.00 90.69 160 ILE A N 1
ATOM 1277 C CA . ILE A 1 160 ? 6.439 -4.737 0.217 1.00 90.69 160 ILE A CA 1
ATOM 1278 C C . ILE A 1 160 ? 6.281 -4.256 -1.232 1.00 90.69 160 ILE A C 1
ATOM 1280 O O . ILE A 1 160 ? 7.232 -4.284 -2.017 1.00 90.69 160 ILE A O 1
ATOM 1284 N N . LEU A 1 161 ? 5.077 -3.814 -1.613 1.00 90.62 161 LEU A N 1
ATOM 1285 C CA . LEU A 1 161 ? 4.834 -3.263 -2.946 1.00 90.62 161 LEU A CA 1
ATOM 1286 C C . LEU A 1 161 ? 5.688 -2.015 -3.190 1.00 90.62 161 LEU A C 1
ATOM 1288 O O . LEU A 1 161 ? 6.230 -1.844 -4.281 1.00 90.62 161 LEU A O 1
ATOM 1292 N N . SER A 1 162 ? 5.815 -1.159 -2.184 1.00 89.50 162 SER A N 1
ATOM 1293 C CA . SER A 1 162 ? 6.577 0.070 -2.293 1.00 89.50 162 SER A CA 1
ATOM 1294 C C . SER A 1 162 ? 8.088 -0.174 -2.373 1.00 89.50 162 SER A C 1
ATOM 1296 O O . SER A 1 162 ? 8.740 0.417 -3.231 1.00 89.50 162 SER A O 1
ATOM 1298 N N . GLU A 1 163 ? 8.635 -1.097 -1.577 1.00 89.56 163 GLU A N 1
ATOM 1299 C CA . GLU A 1 163 ? 10.028 -1.553 -1.717 1.00 89.56 163 GLU A CA 1
ATOM 1300 C C . GLU A 1 163 ? 10.279 -2.134 -3.116 1.00 89.56 163 GLU A C 1
ATOM 1302 O O . GLU A 1 163 ? 11.289 -1.846 -3.759 1.00 89.56 163 GLU A O 1
ATOM 1307 N N . SER A 1 164 ? 9.315 -2.900 -3.638 1.00 86.75 164 SER A N 1
ATOM 1308 C CA . SER A 1 164 ? 9.397 -3.462 -4.990 1.00 86.75 164 SER A CA 1
ATOM 1309 C C . SER A 1 164 ? 9.414 -2.374 -6.073 1.00 86.75 164 SER A C 1
ATOM 1311 O O . SER A 1 164 ? 10.123 -2.512 -7.068 1.00 86.75 164 SER A O 1
ATOM 1313 N N . GLN A 1 165 ? 8.646 -1.292 -5.900 1.00 88.69 165 GLN A N 1
ATOM 1314 C CA . GLN A 1 165 ? 8.644 -0.139 -6.811 1.00 88.69 165 GLN A CA 1
ATOM 1315 C C . GLN A 1 165 ? 9.968 0.639 -6.759 1.00 88.69 165 GLN A C 1
ATOM 1317 O O . GLN A 1 165 ? 10.473 1.035 -7.806 1.00 88.69 165 GLN A O 1
ATOM 1322 N N . GLU A 1 166 ? 10.555 0.829 -5.574 1.00 87.75 166 GLU A N 1
ATOM 1323 C CA . GLU A 1 166 ? 11.872 1.468 -5.431 1.00 87.75 166 GLU A CA 1
ATOM 1324 C C . GLU A 1 166 ? 12.973 0.647 -6.122 1.00 87.75 166 GLU A C 1
ATOM 1326 O O . GLU A 1 166 ? 13.829 1.192 -6.824 1.00 87.75 166 GLU A O 1
ATOM 1331 N N . GLU A 1 167 ? 12.927 -0.677 -5.979 1.00 86.75 167 GLU A N 1
ATOM 1332 C CA . GLU A 1 167 ? 13.878 -1.570 -6.636 1.00 86.75 167 GLU A CA 1
ATOM 1333 C C . GLU A 1 167 ? 13.696 -1.596 -8.167 1.00 86.75 167 GLU A C 1
ATOM 1335 O O . GLU A 1 167 ? 14.680 -1.623 -8.909 1.00 86.75 167 GLU A O 1
ATOM 1340 N N . GLU A 1 168 ? 12.460 -1.517 -8.676 1.00 87.25 168 GLU A N 1
ATOM 1341 C CA . GLU A 1 168 ? 12.200 -1.371 -10.120 1.00 87.25 168 GLU A CA 1
ATOM 1342 C C . GLU A 1 168 ? 12.789 -0.079 -10.689 1.00 87.25 168 GLU A C 1
ATOM 1344 O O . GLU A 1 168 ? 13.395 -0.103 -11.767 1.00 87.25 168 GLU A O 1
ATOM 1349 N N . GLU A 1 169 ? 12.665 1.021 -9.948 1.00 85.62 169 GLU A N 1
ATOM 1350 C CA . GLU A 1 169 ? 13.236 2.318 -10.301 1.00 85.62 169 GLU A CA 1
ATOM 1351 C C . GLU A 1 169 ? 14.771 2.255 -10.330 1.00 85.62 169 GLU A C 1
ATOM 1353 O O . GLU A 1 169 ? 15.398 2.698 -11.299 1.00 85.62 169 GLU A O 1
ATOM 1358 N N . ARG A 1 170 ? 15.390 1.617 -9.326 1.00 86.88 170 ARG A N 1
ATOM 1359 C CA . ARG A 1 170 ? 16.844 1.390 -9.267 1.00 86.88 170 ARG A CA 1
ATOM 1360 C C . ARG A 1 170 ? 17.342 0.601 -10.480 1.00 86.88 170 ARG A C 1
ATOM 1362 O O . ARG A 1 170 ? 18.289 1.023 -11.147 1.00 86.88 170 ARG A O 1
ATOM 1369 N N . GLN A 1 171 ? 16.684 -0.514 -10.800 1.00 83.50 171 GLN A N 1
ATOM 1370 C CA . GLN A 1 171 ? 17.030 -1.352 -11.954 1.00 83.50 171 GLN A CA 1
ATOM 1371 C C . GLN A 1 171 ? 16.856 -0.606 -13.280 1.00 83.50 171 GLN A C 1
ATOM 1373 O O . GLN A 1 171 ? 17.646 -0.793 -14.208 1.00 83.50 171 GLN A O 1
ATOM 1378 N N . ARG A 1 172 ? 15.844 0.263 -13.377 1.00 85.31 172 ARG A N 1
ATOM 1379 C CA . ARG A 1 172 ? 15.627 1.098 -14.560 1.00 85.31 172 ARG A CA 1
ATOM 1380 C C . ARG A 1 172 ? 16.765 2.088 -14.770 1.00 85.31 172 ARG A C 1
ATOM 1382 O O . ARG A 1 172 ? 17.267 2.185 -15.886 1.00 85.31 172 ARG A O 1
ATOM 1389 N N . LEU A 1 173 ? 17.175 2.805 -13.724 1.00 87.31 173 LEU A N 1
ATOM 1390 C CA . LEU A 1 173 ? 18.270 3.775 -13.808 1.00 87.31 173 LEU A CA 1
ATOM 1391 C C . LEU A 1 173 ? 19.580 3.104 -14.243 1.00 87.31 173 LEU A C 1
ATOM 1393 O O . LEU A 1 173 ? 20.309 3.647 -15.073 1.00 87.31 173 LEU A O 1
ATOM 1397 N N . GLU A 1 174 ? 19.849 1.893 -13.751 1.00 86.56 174 GLU A N 1
ATOM 1398 C CA . GLU A 1 174 ? 20.998 1.096 -14.190 1.00 86.56 174 GLU A CA 1
ATOM 1399 C C . GLU A 1 174 ? 20.892 0.705 -15.677 1.00 86.56 174 GLU A C 1
ATOM 1401 O O . GLU A 1 174 ? 21.865 0.827 -16.426 1.00 86.56 174 GLU A O 1
ATOM 1406 N N . ALA A 1 175 ? 19.708 0.289 -16.140 1.00 83.88 175 ALA A N 1
ATOM 1407 C CA . ALA A 1 175 ? 19.471 -0.028 -17.549 1.00 83.88 175 ALA A CA 1
ATOM 1408 C C . ALA A 1 175 ? 19.612 1.207 -18.461 1.00 83.88 175 ALA A C 1
ATOM 1410 O O . ALA A 1 175 ? 20.206 1.108 -19.534 1.00 83.88 175 ALA A O 1
ATOM 1411 N N . GLU A 1 176 ? 19.127 2.377 -18.033 1.00 86.25 176 GLU A N 1
ATOM 1412 C CA . GLU A 1 176 ? 19.290 3.649 -18.751 1.00 86.25 176 GLU A CA 1
ATOM 1413 C C . GLU A 1 176 ? 20.765 4.072 -18.823 1.00 86.25 176 GLU A C 1
ATOM 1415 O O . GLU A 1 176 ? 21.236 4.507 -19.878 1.00 86.25 176 GLU A O 1
ATOM 1420 N N . TYR A 1 177 ? 21.525 3.887 -17.739 1.00 87.50 177 TYR A N 1
ATOM 1421 C CA . TYR A 1 177 ? 22.966 4.140 -17.717 1.00 87.50 177 TYR A CA 1
ATOM 1422 C C . TYR A 1 177 ? 23.716 3.253 -18.722 1.00 87.50 177 TYR A C 1
ATOM 1424 O O . TYR A 1 177 ? 24.509 3.762 -19.523 1.00 87.50 177 TYR A O 1
ATOM 1432 N N . LEU A 1 178 ? 23.436 1.944 -18.714 1.00 83.38 178 LEU A N 1
ATOM 1433 C CA . LEU A 1 178 ? 24.044 0.978 -19.632 1.00 83.38 178 LEU A CA 1
ATOM 1434 C C . LEU A 1 178 ? 23.635 1.237 -21.087 1.00 83.38 178 LEU A C 1
ATOM 1436 O O . LEU A 1 178 ? 24.495 1.221 -21.966 1.00 83.38 178 LEU A O 1
ATOM 1440 N N . SER A 1 179 ? 22.361 1.547 -21.341 1.00 84.25 179 SER A N 1
ATOM 1441 C CA . SER A 1 179 ? 21.873 1.948 -22.667 1.00 84.25 179 SER A CA 1
ATOM 1442 C C . SER A 1 179 ? 22.606 3.189 -23.169 1.00 84.25 179 SER A C 1
ATOM 1444 O O . SER A 1 179 ? 23.062 3.218 -24.307 1.00 84.25 179 SER A O 1
ATOM 1446 N N . GLY A 1 180 ? 22.781 4.202 -22.317 1.00 86.44 180 GLY A N 1
ATOM 1447 C CA . GLY A 1 180 ? 23.529 5.403 -22.674 1.00 86.44 180 GLY A CA 1
ATOM 1448 C C . GLY A 1 180 ? 25.011 5.124 -22.941 1.00 86.44 180 GLY A C 1
ATOM 1449 O O . GLY A 1 180 ? 25.600 5.744 -23.824 1.00 86.44 180 GLY A O 1
ATOM 1450 N N . ALA A 1 181 ? 25.631 4.196 -22.205 1.00 84.69 181 ALA A N 1
ATOM 1451 C CA . ALA A 1 181 ? 27.008 3.769 -22.456 1.00 84.69 181 ALA A CA 1
ATOM 1452 C C . ALA A 1 181 ? 27.142 3.033 -23.799 1.00 84.69 181 ALA A C 1
ATOM 1454 O O . ALA A 1 181 ? 28.077 3.314 -24.551 1.00 84.69 181 ALA A O 1
ATOM 1455 N N . TYR A 1 182 ? 26.181 2.163 -24.119 1.00 79.75 182 TYR A N 1
ATOM 1456 C CA . TYR A 1 182 ? 26.090 1.483 -25.408 1.00 79.75 182 TYR A CA 1
ATOM 1457 C C . TYR A 1 182 ? 25.912 2.481 -26.561 1.00 79.75 182 TYR A C 1
ATOM 1459 O O . TYR A 1 182 ? 26.705 2.471 -27.499 1.00 79.75 182 TYR A O 1
ATOM 1467 N N . ASP A 1 183 ? 24.958 3.411 -26.456 1.00 84.56 183 ASP A N 1
ATOM 1468 C CA . ASP A 1 183 ? 24.689 4.429 -27.482 1.00 84.56 183 ASP A CA 1
ATOM 1469 C C . ASP A 1 183 ? 25.901 5.333 -27.745 1.00 84.56 183 ASP A C 1
ATOM 1471 O O . ASP A 1 183 ? 26.210 5.643 -28.898 1.00 84.56 183 ASP A O 1
ATOM 1475 N N . ARG A 1 184 ? 26.619 5.746 -26.689 1.00 86.75 184 ARG A N 1
ATOM 1476 C CA . ARG A 1 184 ? 27.854 6.539 -26.817 1.00 86.75 184 ARG A CA 1
ATOM 1477 C C . ARG A 1 184 ? 28.930 5.785 -27.591 1.00 86.75 184 ARG A C 1
ATOM 1479 O O . ARG A 1 184 ? 29.619 6.380 -28.417 1.00 86.75 184 ARG A O 1
ATOM 1486 N N . ARG A 1 185 ? 29.071 4.484 -27.333 1.00 81.88 185 ARG A N 1
ATOM 1487 C CA . ARG A 1 185 ? 30.087 3.648 -27.977 1.00 81.88 185 ARG A CA 1
ATOM 1488 C C . ARG A 1 185 ? 29.722 3.267 -29.409 1.00 81.88 185 ARG A C 1
ATOM 1490 O O . ARG A 1 185 ? 30.589 3.238 -30.275 1.00 81.88 185 ARG A O 1
ATOM 1497 N N . LEU A 1 186 ? 28.438 3.054 -29.679 1.00 78.56 186 LEU A N 1
ATOM 1498 C CA . LEU A 1 186 ? 27.928 2.892 -31.036 1.00 78.56 186 LEU A CA 1
ATOM 1499 C C . LEU A 1 186 ? 28.141 4.174 -31.860 1.00 78.56 186 LEU A C 1
ATOM 1501 O O . LEU A 1 186 ? 28.576 4.108 -33.007 1.00 78.56 186 LEU A O 1
ATOM 1505 N N . GLY A 1 187 ? 27.887 5.340 -31.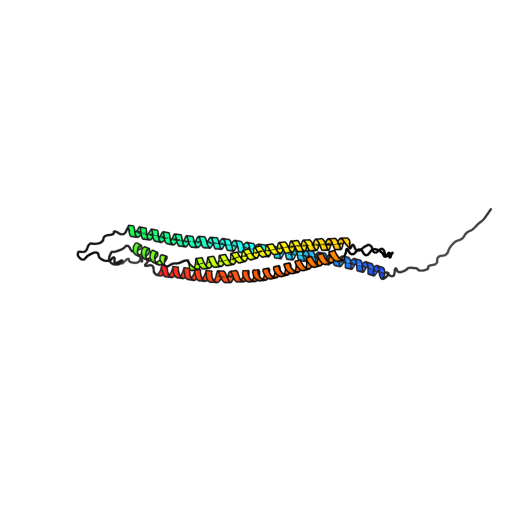257 1.00 80.31 187 GLY A N 1
ATOM 1506 C CA . GLY A 1 187 ? 28.111 6.643 -31.884 1.00 80.31 187 GLY A CA 1
ATOM 1507 C C . GLY A 1 187 ? 29.576 6.890 -32.245 1.00 80.31 187 GLY A C 1
ATOM 1508 O O . GLY A 1 187 ? 29.857 7.307 -33.365 1.00 80.31 187 GLY A O 1
ATOM 1509 N N . SER A 1 188 ? 30.514 6.564 -31.349 1.00 80.25 188 SER A N 1
ATOM 1510 C CA . SER A 1 188 ? 31.946 6.759 -31.610 1.00 80.25 188 SER A CA 1
ATOM 1511 C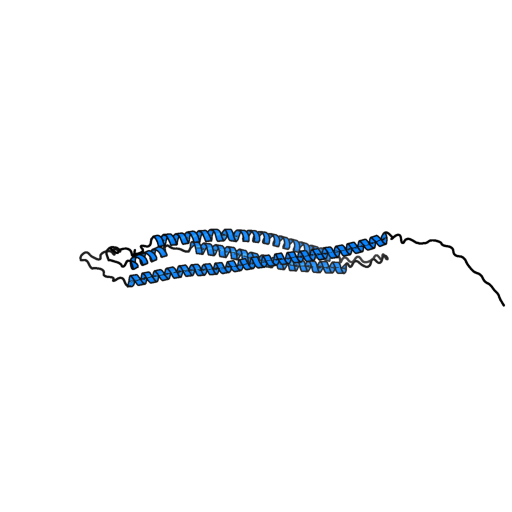 C . SER A 1 188 ? 32.498 5.844 -32.709 1.00 80.25 188 SER A C 1
ATOM 1513 O O . SER A 1 188 ? 33.395 6.252 -33.446 1.00 80.25 188 SER A O 1
ATOM 1515 N N . LEU A 1 189 ? 31.955 4.633 -32.878 1.00 72.56 189 LEU A N 1
ATOM 1516 C CA . LEU A 1 189 ? 32.294 3.765 -34.013 1.00 72.56 189 LEU A CA 1
ATOM 1517 C C . LEU A 1 189 ? 31.681 4.259 -35.326 1.00 72.56 189 LEU A C 1
ATOM 1519 O O . LEU A 1 189 ? 32.340 4.215 -36.362 1.00 72.56 189 LEU A O 1
ATOM 1523 N N . GLN A 1 190 ? 30.450 4.771 -35.286 1.00 67.38 190 GLN A N 1
ATOM 1524 C CA . GLN A 1 190 ? 29.790 5.339 -36.461 1.00 67.38 190 GLN A CA 1
ATOM 1525 C C . GLN A 1 190 ? 30.496 6.610 -36.970 1.00 67.38 190 GLN A C 1
ATOM 1527 O O . GLN A 1 190 ? 30.528 6.849 -38.174 1.00 67.38 190 GLN A O 1
ATOM 1532 N N . GLU A 1 191 ? 31.076 7.406 -36.071 1.00 68.38 191 GLU A N 1
ATOM 1533 C CA . GLU A 1 191 ? 31.832 8.623 -36.396 1.00 68.38 191 GLU A CA 1
ATOM 1534 C C . GLU A 1 191 ? 33.240 8.312 -36.937 1.00 68.38 191 GLU A C 1
ATOM 1536 O O . GLU A 1 191 ? 33.711 8.980 -37.856 1.00 68.38 191 GLU A O 1
ATOM 1541 N N . LYS A 1 192 ? 33.882 7.240 -36.446 1.00 60.50 192 LYS A N 1
ATOM 1542 C CA . LYS A 1 192 ? 35.160 6.730 -36.981 1.00 60.50 192 LYS A CA 1
ATOM 1543 C C . LYS A 1 192 ? 35.019 6.048 -38.347 1.00 60.50 192 LYS A C 1
ATOM 1545 O O . LYS A 1 192 ? 35.940 6.116 -39.150 1.00 60.50 192 LYS A O 1
ATOM 1550 N N . GLY A 1 193 ? 33.876 5.421 -38.625 1.00 55.12 193 GLY A N 1
ATOM 1551 C CA . GLY A 1 193 ? 33.546 4.808 -39.917 1.00 55.12 193 GLY A CA 1
ATOM 1552 C C . GLY A 1 193 ? 32.922 5.778 -40.923 1.00 55.12 193 GLY A C 1
ATOM 1553 O O . GLY A 1 193 ? 32.070 5.354 -41.705 1.00 55.12 193 GLY A O 1
ATOM 1554 N N . GLY A 1 194 ? 33.277 7.069 -40.861 1.00 43.59 194 GLY A N 1
ATOM 1555 C CA . GLY A 1 194 ? 32.738 8.112 -41.728 1.00 43.59 194 GLY A CA 1
ATOM 1556 C C . GLY A 1 194 ? 32.646 7.632 -43.174 1.00 43.59 194 GLY A C 1
ATOM 1557 O O . GLY A 1 194 ? 33.637 7.187 -43.747 1.00 43.59 194 GLY A O 1
ATOM 1558 N N . TRP A 1 195 ? 31.439 7.690 -43.744 1.00 45.47 195 TRP A N 1
ATOM 1559 C CA . TRP A 1 195 ? 31.222 7.487 -45.172 1.00 45.47 195 TRP A CA 1
ATOM 1560 C C . TRP A 1 195 ? 32.018 8.561 -45.896 1.00 45.47 195 TRP A C 1
ATOM 1562 O O . TRP A 1 195 ? 31.567 9.700 -46.031 1.00 45.47 195 TRP A O 1
ATOM 1572 N N . GLY A 1 196 ? 33.242 8.189 -46.262 1.00 42.00 196 GLY A N 1
ATOM 1573 C CA . GLY A 1 196 ? 34.134 9.003 -47.044 1.00 42.00 196 GLY A CA 1
ATOM 1574 C C . GLY A 1 196 ? 33.384 9.512 -48.258 1.00 42.00 196 GLY A C 1
ATOM 1575 O O . GLY A 1 196 ? 32.616 8.788 -48.897 1.00 42.00 196 GLY A O 1
ATOM 1576 N N . HIS A 1 197 ? 33.622 10.783 -48.548 1.00 36.97 197 HIS A N 1
ATOM 1577 C CA . HIS A 1 197 ? 33.643 11.270 -49.911 1.00 36.97 197 HIS A CA 1
ATOM 1578 C C . HIS A 1 197 ? 34.185 10.146 -50.805 1.00 36.97 197 HIS A C 1
ATOM 1580 O O . HIS A 1 197 ? 35.311 9.689 -50.604 1.00 36.97 197 HIS A O 1
ATOM 1586 N N . LEU A 1 198 ? 33.334 9.603 -51.676 1.00 39.91 198 LEU A N 1
ATOM 1587 C CA . LEU A 1 198 ? 33.716 8.534 -52.584 1.00 39.91 198 LEU A CA 1
ATOM 1588 C C . LEU A 1 198 ? 34.599 9.154 -53.672 1.00 39.91 198 LEU A C 1
ATOM 1590 O O . LEU A 1 198 ? 34.145 9.375 -54.790 1.00 39.91 198 LEU A O 1
ATOM 1594 N N . ASP A 1 199 ? 35.855 9.436 -53.336 1.00 35.59 199 ASP A N 1
ATOM 1595 C CA . ASP A 1 199 ? 36.901 9.560 -54.336 1.00 35.59 199 ASP A CA 1
ATOM 1596 C C . ASP A 1 199 ? 37.164 8.152 -54.872 1.00 35.59 199 ASP A C 1
ATOM 1598 O O . ASP A 1 199 ? 37.889 7.330 -54.305 1.00 35.59 199 ASP A O 1
ATOM 1602 N N . ILE A 1 200 ? 36.497 7.852 -55.984 1.00 41.91 200 ILE A N 1
ATOM 1603 C CA . ILE A 1 200 ? 36.910 6.800 -56.902 1.00 41.91 200 ILE A CA 1
ATOM 1604 C C . ILE A 1 200 ? 38.321 7.171 -57.370 1.00 41.91 200 ILE A C 1
ATOM 1606 O O . ILE A 1 200 ? 38.467 8.008 -58.252 1.00 41.91 200 ILE A O 1
ATOM 1610 N N . VAL A 1 201 ? 39.343 6.581 -56.739 1.00 36.50 201 VAL A N 1
ATOM 1611 C CA . VAL A 1 201 ? 40.607 6.076 -57.320 1.00 36.50 201 VAL A CA 1
ATOM 1612 C C . VAL A 1 201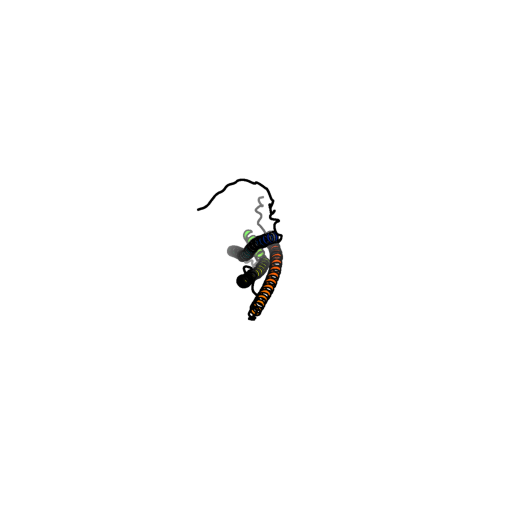 ? 41.677 5.968 -56.228 1.00 36.50 201 VAL A C 1
ATOM 1614 O O . VAL A 1 201 ? 42.290 6.948 -55.822 1.00 36.50 201 VAL A O 1
ATOM 1617 N N . SER A 1 202 ? 41.954 4.735 -55.801 1.00 32.78 202 SER A N 1
ATOM 1618 C CA . SER A 1 202 ? 43.280 4.092 -55.891 1.00 32.78 202 SER A CA 1
ATOM 1619 C C . SER A 1 202 ? 43.385 2.961 -54.879 1.00 32.78 202 SER A C 1
ATOM 1621 O O . SER A 1 202 ? 43.445 3.162 -53.670 1.00 32.78 202 SER A O 1
ATOM 1623 N N . VAL A 1 203 ? 43.449 1.748 -55.416 1.00 41.75 203 VAL A N 1
ATOM 1624 C CA . VAL A 1 203 ? 43.934 0.562 -54.721 1.00 41.75 203 VAL A CA 1
ATOM 1625 C C . VAL A 1 203 ? 45.382 0.808 -54.303 1.00 41.75 203 VAL A C 1
ATOM 1627 O O . VAL A 1 203 ? 46.244 0.941 -55.164 1.00 41.75 203 VAL A O 1
ATOM 1630 N N . SER A 1 204 ? 45.647 0.788 -52.999 1.00 38.06 204 SER A N 1
ATOM 1631 C CA . SER A 1 204 ? 46.939 0.366 -52.462 1.00 38.06 204 SER A CA 1
ATOM 1632 C C . SER A 1 204 ? 46.690 -0.533 -51.265 1.00 38.06 204 SER A C 1
ATOM 1634 O O . SER A 1 204 ? 46.003 -0.189 -50.307 1.00 38.06 204 SER A O 1
ATOM 1636 N N . LYS A 1 205 ? 47.194 -1.747 -51.422 1.00 49.25 205 LYS A N 1
ATOM 1637 C CA . LYS A 1 205 ? 47.019 -2.912 -50.577 1.00 49.25 205 LYS A CA 1
ATOM 1638 C C . LYS A 1 205 ? 48.272 -3.009 -49.717 1.00 49.25 205 LYS A C 1
ATOM 1640 O O . LYS A 1 205 ? 49.283 -3.453 -50.238 1.00 49.25 205 LYS A O 1
ATOM 1645 N N . ASP A 1 206 ? 48.210 -2.576 -48.461 1.00 39.44 206 ASP A N 1
ATOM 1646 C CA . ASP A 1 206 ? 49.007 -3.170 -47.382 1.00 39.44 206 ASP A CA 1
ATOM 1647 C C . ASP A 1 206 ? 48.583 -2.640 -46.006 1.00 39.44 206 ASP A C 1
ATOM 1649 O O . ASP A 1 206 ? 48.275 -1.460 -45.861 1.00 39.44 206 ASP A O 1
ATOM 1653 N N . GLY A 1 207 ? 48.578 -3.527 -45.005 1.00 38.16 207 GLY A N 1
ATOM 1654 C CA . GLY A 1 207 ? 48.343 -3.186 -43.594 1.00 38.16 207 GLY A CA 1
ATOM 1655 C C . GLY A 1 207 ? 46.970 -3.580 -43.041 1.00 38.16 207 GLY A C 1
ATOM 1656 O O . GLY A 1 207 ? 46.163 -2.725 -42.688 1.00 38.16 207 GLY A O 1
ATOM 1657 N N . LEU A 1 208 ? 46.696 -4.884 -42.929 1.00 45.44 208 LEU A N 1
ATOM 1658 C CA . LEU A 1 208 ? 45.580 -5.402 -42.130 1.00 45.44 208 LEU A CA 1
ATOM 1659 C C . LEU A 1 208 ? 45.946 -5.310 -40.638 1.00 45.44 208 LEU A C 1
ATOM 1661 O O . LEU A 1 208 ? 46.469 -6.263 -40.064 1.00 45.44 208 LEU A O 1
ATOM 1665 N N . GLU A 1 209 ? 45.679 -4.167 -40.008 1.00 40.50 209 GLU A N 1
ATOM 1666 C CA . GLU A 1 209 ? 45.697 -4.057 -38.548 1.00 40.50 209 GLU A CA 1
ATOM 1667 C C . GLU A 1 209 ? 44.379 -4.578 -37.954 1.00 40.50 209 GLU A C 1
ATOM 1669 O O . GLU A 1 209 ? 43.277 -4.124 -38.263 1.00 40.50 209 GLU A O 1
ATOM 1674 N N . HIS A 1 210 ? 44.515 -5.571 -37.080 1.00 48.41 210 HIS A N 1
ATOM 1675 C CA . HIS A 1 210 ? 43.462 -6.401 -36.496 1.00 48.41 210 HIS A CA 1
ATOM 1676 C C . HIS A 1 210 ? 42.749 -5.730 -35.300 1.00 48.41 210 HIS A C 1
ATOM 1678 O O . HIS A 1 210 ? 42.460 -6.378 -34.301 1.00 48.41 210 HIS A O 1
ATOM 1684 N N . HIS A 1 211 ? 42.480 -4.421 -35.365 1.00 53.47 211 HIS A N 1
ATOM 1685 C CA . HIS A 1 211 ? 41.861 -3.665 -34.259 1.00 53.47 211 HIS A CA 1
ATOM 1686 C C . HIS A 1 211 ? 40.330 -3.531 -34.348 1.00 53.47 211 HIS A C 1
ATOM 1688 O O . HIS A 1 211 ? 39.702 -2.995 -33.436 1.00 53.47 211 HIS A O 1
ATOM 1694 N N . GLY A 1 212 ? 39.713 -4.010 -35.432 1.00 53.22 212 GLY A N 1
ATOM 1695 C CA . GLY A 1 212 ? 38.259 -3.951 -35.619 1.00 53.22 212 GLY A CA 1
ATOM 1696 C C . GLY A 1 212 ? 37.476 -4.999 -34.821 1.00 53.22 212 GLY A C 1
ATOM 1697 O O . GLY A 1 212 ? 36.354 -4.723 -34.410 1.00 53.22 212 GLY A O 1
ATOM 1698 N N . ASP A 1 213 ? 38.065 -6.173 -34.577 1.00 56.56 213 ASP A N 1
ATOM 1699 C CA . ASP A 1 213 ? 37.372 -7.336 -34.000 1.00 56.56 213 ASP A CA 1
ATOM 1700 C C . ASP A 1 213 ? 37.093 -7.170 -32.492 1.00 56.56 213 ASP A C 1
ATOM 1702 O O . ASP A 1 213 ? 35.967 -7.355 -32.033 1.00 56.56 213 ASP A O 1
ATOM 1706 N N . ASP A 1 214 ? 38.075 -6.677 -31.732 1.00 66.06 214 ASP A N 1
ATOM 1707 C CA . ASP A 1 214 ? 37.980 -6.478 -30.275 1.00 66.06 214 ASP A CA 1
ATOM 1708 C C . ASP A 1 214 ? 36.879 -5.466 -29.882 1.00 66.06 214 ASP A C 1
ATOM 1710 O O . ASP A 1 214 ? 36.102 -5.671 -28.947 1.00 66.06 214 ASP A O 1
ATOM 1714 N N . GLY A 1 215 ? 36.721 -4.399 -30.674 1.00 67.38 215 GLY A N 1
ATOM 1715 C CA . GLY A 1 215 ? 35.667 -3.400 -30.472 1.00 67.38 215 GLY A CA 1
ATOM 1716 C C . GLY A 1 215 ? 34.255 -3.911 -30.785 1.00 67.38 215 GLY A C 1
ATOM 1717 O O . GLY A 1 215 ? 33.290 -3.455 -30.163 1.00 67.38 215 GLY A O 1
ATOM 1718 N N . ILE A 1 216 ? 34.128 -4.857 -31.722 1.00 74.50 216 ILE A N 1
ATOM 1719 C CA . ILE A 1 216 ? 32.857 -5.507 -32.075 1.00 74.50 216 ILE A CA 1
ATOM 1720 C C . ILE A 1 216 ? 32.459 -6.497 -30.974 1.00 74.50 216 ILE A C 1
ATOM 1722 O O . ILE A 1 216 ? 31.317 -6.464 -30.513 1.00 74.50 216 ILE A O 1
ATOM 1726 N N . VAL A 1 217 ? 33.407 -7.301 -30.479 1.00 78.94 217 VAL A N 1
ATOM 1727 C CA . VAL A 1 217 ? 33.189 -8.251 -29.375 1.00 78.94 217 VAL A CA 1
ATOM 1728 C C . VAL A 1 217 ? 32.762 -7.533 -28.089 1.00 78.94 217 VAL A C 1
ATOM 1730 O O . VAL A 1 217 ? 31.825 -7.970 -27.414 1.00 78.94 217 VAL A O 1
ATOM 1733 N N . GLU A 1 218 ? 33.386 -6.402 -27.750 1.00 79.75 218 GLU A N 1
ATOM 1734 C CA . GLU A 1 218 ? 33.009 -5.626 -26.563 1.00 79.75 218 GLU A CA 1
ATOM 1735 C C . GLU A 1 218 ? 31.618 -4.977 -26.696 1.00 79.75 218 GLU A C 1
ATOM 1737 O O . GLU A 1 218 ? 30.846 -4.947 -25.729 1.00 79.75 218 GLU A O 1
ATOM 1742 N N . LEU A 1 219 ? 31.252 -4.499 -27.892 1.00 77.88 219 LEU A N 1
ATOM 1743 C CA . LEU A 1 219 ? 29.898 -4.010 -28.165 1.00 77.88 219 LEU A CA 1
ATOM 1744 C C . LEU A 1 219 ? 28.844 -5.112 -28.045 1.00 77.88 219 LEU A C 1
ATOM 1746 O O . LEU A 1 219 ? 27.788 -4.874 -27.454 1.00 77.88 219 LEU A O 1
ATOM 1750 N N . ASP A 1 220 ? 29.121 -6.303 -28.568 1.00 83.19 220 ASP A N 1
ATOM 1751 C CA . ASP A 1 220 ? 28.221 -7.450 -28.450 1.00 83.19 220 ASP A CA 1
ATOM 1752 C C . ASP A 1 220 ? 28.074 -7.907 -26.995 1.00 83.19 220 ASP A C 1
ATOM 1754 O O . ASP A 1 220 ? 26.974 -8.255 -26.552 1.00 83.19 220 ASP A O 1
ATOM 1758 N N . LEU A 1 221 ? 29.146 -7.824 -26.203 1.00 86.88 221 LEU A N 1
ATOM 1759 C CA . LEU A 1 221 ? 29.102 -8.100 -24.770 1.00 86.88 221 LEU A CA 1
ATOM 1760 C C . LEU A 1 221 ? 28.221 -7.086 -24.017 1.00 86.88 221 LEU A C 1
ATOM 1762 O O . LEU A 1 221 ? 27.423 -7.475 -23.158 1.00 86.88 221 LEU A O 1
ATOM 1766 N N . LEU A 1 222 ? 28.329 -5.794 -24.344 1.00 79.81 222 LEU A N 1
ATOM 1767 C CA . LEU A 1 222 ? 27.471 -4.741 -23.787 1.00 79.81 222 LEU A CA 1
ATOM 1768 C C . LEU A 1 222 ? 26.011 -4.914 -24.211 1.00 79.81 222 LEU A C 1
ATOM 1770 O O . LEU A 1 222 ? 25.117 -4.787 -23.374 1.00 79.81 222 LEU A O 1
ATOM 1774 N N . ARG A 1 223 ? 25.771 -5.266 -25.478 1.00 82.75 223 ARG A N 1
ATOM 1775 C CA . ARG A 1 223 ? 24.439 -5.571 -26.007 1.00 82.75 223 ARG A CA 1
ATOM 1776 C C . ARG A 1 223 ? 23.799 -6.736 -25.257 1.00 82.75 223 ARG A C 1
ATOM 1778 O O . ARG A 1 223 ? 22.682 -6.607 -24.769 1.00 82.75 223 ARG A O 1
ATOM 1785 N N . LYS A 1 224 ? 24.529 -7.840 -25.081 1.00 88.88 224 LYS A N 1
ATOM 1786 C CA . LYS A 1 224 ? 24.043 -9.018 -24.349 1.00 88.88 224 LYS A CA 1
ATOM 1787 C C . LYS A 1 224 ? 23.703 -8.693 -22.890 1.00 88.88 224 LYS A C 1
ATOM 1789 O O . LYS A 1 224 ? 22.663 -9.123 -22.396 1.00 88.88 224 LYS A O 1
ATOM 1794 N N . LYS A 1 225 ? 24.544 -7.906 -22.204 1.00 85.94 225 LYS A N 1
ATOM 1795 C CA . LYS A 1 225 ? 24.273 -7.435 -20.831 1.00 85.94 225 LYS A CA 1
ATOM 1796 C C . LYS A 1 225 ? 23.044 -6.523 -20.759 1.00 85.94 225 LYS A C 1
ATOM 1798 O O . LYS A 1 225 ? 22.266 -6.625 -19.810 1.00 85.94 225 LYS A O 1
ATOM 1803 N N . LEU A 1 226 ? 22.864 -5.646 -21.748 1.00 80.88 226 LEU A N 1
ATOM 1804 C CA . LEU A 1 226 ? 21.703 -4.764 -21.847 1.00 80.88 226 LEU A CA 1
ATOM 1805 C C . LEU A 1 226 ? 20.412 -5.571 -22.045 1.00 80.88 226 LEU A C 1
ATOM 1807 O O . LEU A 1 226 ? 19.448 -5.354 -21.311 1.00 80.88 226 LEU A O 1
ATOM 1811 N N . ASP A 1 227 ? 20.417 -6.540 -22.962 1.00 81.62 227 ASP A N 1
ATOM 1812 C CA . ASP A 1 227 ? 19.273 -7.420 -23.223 1.00 81.62 227 ASP A CA 1
ATOM 1813 C C . ASP A 1 227 ? 18.869 -8.209 -21.965 1.00 81.62 227 ASP A C 1
ATOM 1815 O O . ASP A 1 227 ? 17.684 -8.296 -21.628 1.00 81.62 227 ASP A O 1
ATOM 1819 N N . GLU A 1 228 ? 19.846 -8.719 -21.208 1.00 87.31 228 GLU A N 1
ATOM 1820 C CA . GLU A 1 228 ? 19.598 -9.422 -19.945 1.00 87.31 228 GLU A CA 1
ATOM 1821 C C . GLU A 1 228 ? 18.962 -8.507 -18.882 1.00 87.31 228 GLU A C 1
ATOM 1823 O O . GLU A 1 228 ? 17.998 -8.897 -18.213 1.00 87.31 228 GLU A O 1
ATOM 1828 N N . LYS A 1 229 ? 19.457 -7.271 -18.731 1.00 78.69 229 LYS A N 1
ATOM 1829 C CA . LYS A 1 229 ? 18.895 -6.289 -17.786 1.00 78.69 229 LYS A CA 1
ATOM 1830 C C . LYS A 1 229 ? 17.488 -5.842 -18.190 1.00 78.69 229 LYS A C 1
ATOM 1832 O O . LYS A 1 229 ? 16.613 -5.774 -17.327 1.00 78.69 229 LYS A O 1
ATOM 1837 N N . ILE A 1 230 ? 17.235 -5.608 -19.481 1.00 77.56 230 ILE A N 1
ATOM 1838 C CA . ILE A 1 230 ? 15.901 -5.262 -20.005 1.00 77.56 230 ILE A CA 1
ATOM 1839 C C . ILE A 1 230 ? 14.908 -6.397 -19.744 1.00 77.56 230 ILE A C 1
ATOM 1841 O O . ILE A 1 230 ? 13.775 -6.146 -19.321 1.00 77.56 230 ILE A O 1
ATOM 1845 N N . TYR A 1 231 ? 15.324 -7.646 -19.966 1.00 83.38 231 TYR A N 1
ATOM 1846 C CA . TYR A 1 231 ? 14.488 -8.810 -19.695 1.00 83.38 231 TYR A CA 1
ATOM 1847 C C . TYR A 1 231 ? 14.095 -8.890 -18.212 1.00 83.38 231 TYR A C 1
ATOM 1849 O O . TYR A 1 231 ? 12.904 -8.985 -17.902 1.00 83.38 231 TYR A O 1
ATOM 1857 N N . LYS A 1 232 ? 15.073 -8.767 -17.302 1.00 79.75 232 LYS A N 1
ATOM 1858 C CA . LYS A 1 232 ? 14.834 -8.779 -15.848 1.00 79.75 232 LYS A CA 1
ATOM 1859 C C . LYS A 1 232 ? 13.904 -7.644 -15.416 1.00 79.75 232 LYS A C 1
ATOM 1861 O O . LYS A 1 232 ? 12.910 -7.906 -14.744 1.00 79.75 232 LYS A O 1
ATOM 1866 N N . HIS A 1 233 ? 14.139 -6.418 -15.888 1.00 80.38 233 HIS A N 1
ATOM 1867 C CA . HIS A 1 233 ? 13.262 -5.274 -15.612 1.00 80.38 233 HIS A CA 1
ATOM 1868 C C . HIS A 1 233 ? 11.811 -5.537 -16.053 1.00 80.38 233 HIS A C 1
ATOM 1870 O O . HIS A 1 233 ? 10.867 -5.302 -15.298 1.00 80.38 233 HIS A O 1
ATOM 1876 N N . LYS A 1 234 ? 11.612 -6.095 -17.256 1.00 79.75 234 LYS A N 1
ATOM 1877 C CA . LYS A 1 234 ? 10.278 -6.427 -17.786 1.00 79.75 234 LYS A CA 1
ATOM 1878 C C . LYS A 1 234 ? 9.572 -7.521 -16.976 1.00 79.75 234 LYS A C 1
ATOM 1880 O O . LYS A 1 234 ? 8.339 -7.552 -16.918 1.00 79.75 234 LYS A O 1
ATOM 1885 N N . GLU A 1 235 ? 10.318 -8.450 -16.391 1.00 83.44 235 GLU A N 1
ATOM 1886 C CA . GLU A 1 235 ? 9.771 -9.464 -15.491 1.00 83.44 235 GLU A CA 1
ATOM 1887 C C . GLU A 1 235 ? 9.357 -8.863 -14.143 1.00 83.44 235 GLU A C 1
ATOM 1889 O O . GLU A 1 235 ? 8.209 -9.051 -13.732 1.00 83.44 235 GLU A O 1
ATOM 1894 N N . THR A 1 236 ? 10.228 -8.072 -13.512 1.00 74.94 236 THR A N 1
ATOM 1895 C CA . THR A 1 236 ? 9.933 -7.334 -12.273 1.00 74.94 236 THR A CA 1
ATOM 1896 C C . THR A 1 236 ? 8.691 -6.454 -12.434 1.00 74.94 236 THR A C 1
ATOM 1898 O O . THR A 1 236 ? 7.774 -6.515 -11.618 1.00 74.94 236 THR A O 1
ATOM 1901 N N . LEU A 1 237 ? 8.584 -5.719 -13.544 1.00 79.31 237 LEU A N 1
ATOM 1902 C CA . LEU A 1 237 ? 7.444 -4.844 -13.828 1.00 79.31 237 LEU A CA 1
ATOM 1903 C C . LEU A 1 237 ? 6.127 -5.619 -13.973 1.00 79.31 237 LEU A C 1
ATOM 1905 O O . LEU A 1 237 ? 5.091 -5.185 -13.465 1.00 79.31 237 LEU A O 1
ATOM 1909 N N . ARG A 1 238 ? 6.147 -6.787 -14.633 1.00 81.44 238 ARG A N 1
ATOM 1910 C CA . ARG A 1 238 ? 4.964 -7.663 -14.708 1.00 81.44 238 ARG A CA 1
ATOM 1911 C C . ARG A 1 238 ? 4.522 -8.117 -13.320 1.00 81.44 238 ARG A C 1
ATOM 1913 O O . ARG A 1 238 ? 3.326 -8.082 -13.037 1.00 81.44 238 ARG A O 1
ATOM 1920 N N . ARG A 1 239 ? 5.473 -8.495 -12.460 1.00 78.75 239 ARG A N 1
ATOM 1921 C CA . ARG A 1 239 ? 5.194 -8.900 -11.076 1.00 78.75 239 ARG A CA 1
ATOM 1922 C C . ARG A 1 239 ? 4.608 -7.743 -10.269 1.00 78.75 239 ARG A C 1
ATOM 1924 O O . ARG A 1 239 ? 3.548 -7.920 -9.687 1.00 78.75 239 ARG A O 1
ATOM 1931 N N . ILE A 1 240 ? 5.205 -6.551 -10.314 1.00 82.25 240 ILE A N 1
ATOM 1932 C CA . ILE A 1 240 ? 4.702 -5.361 -9.602 1.00 82.25 240 ILE A CA 1
ATOM 1933 C C . ILE A 1 240 ? 3.304 -4.979 -10.072 1.00 82.25 240 ILE A C 1
ATOM 1935 O O . ILE A 1 240 ? 2.445 -4.718 -9.242 1.00 82.25 240 ILE A O 1
ATOM 1939 N N . LYS A 1 241 ? 3.037 -4.975 -11.384 1.00 82.88 241 LYS A N 1
ATOM 1940 C CA . LYS A 1 241 ? 1.704 -4.641 -11.906 1.00 82.88 241 LYS A CA 1
ATOM 1941 C C . LYS A 1 241 ? 0.642 -5.631 -11.423 1.00 82.88 241 LYS A C 1
ATOM 1943 O O . LYS A 1 241 ? -0.456 -5.217 -11.059 1.00 82.88 241 LYS A O 1
ATOM 1948 N N . HIS A 1 242 ? 0.971 -6.923 -11.420 1.00 81.94 242 HIS A N 1
ATOM 1949 C CA . HIS A 1 242 ? 0.091 -7.956 -10.886 1.00 81.94 242 HIS A CA 1
ATOM 1950 C C . HIS A 1 242 ? -0.134 -7.767 -9.380 1.00 81.94 242 HIS A C 1
ATOM 1952 O O . HIS A 1 242 ? -1.278 -7.681 -8.942 1.00 81.94 242 HIS A O 1
ATOM 1958 N N . VAL A 1 243 ? 0.952 -7.632 -8.607 1.00 81.69 243 VAL A N 1
ATOM 1959 C CA . VAL A 1 243 ? 0.903 -7.425 -7.155 1.00 81.69 243 VAL A CA 1
ATOM 1960 C C . VAL A 1 243 ? 0.091 -6.175 -6.834 1.00 81.69 243 VAL A C 1
ATOM 1962 O O . VAL A 1 243 ? -0.911 -6.313 -6.154 1.00 81.69 243 VAL A O 1
ATOM 1965 N N . ALA A 1 244 ? 0.394 -5.012 -7.414 1.00 83.62 244 ALA A N 1
ATOM 1966 C CA . ALA A 1 244 ? -0.328 -3.757 -7.191 1.00 83.62 244 ALA A CA 1
ATOM 1967 C C . ALA A 1 244 ? -1.842 -3.871 -7.423 1.00 83.62 244 ALA A C 1
ATOM 1969 O O . ALA A 1 244 ? -2.627 -3.399 -6.603 1.00 83.62 244 ALA A O 1
ATOM 1970 N N . SER A 1 245 ? -2.256 -4.534 -8.510 1.00 82.38 245 SER A N 1
ATOM 1971 C CA . SER A 1 245 ? -3.678 -4.758 -8.799 1.00 82.38 245 SER A CA 1
ATOM 1972 C C . SER A 1 245 ? -4.341 -5.658 -7.755 1.00 82.38 245 SER A C 1
ATOM 1974 O O . SER A 1 245 ? -5.493 -5.438 -7.395 1.00 82.38 245 SER A O 1
ATOM 1976 N N . SER A 1 246 ? -3.620 -6.669 -7.270 1.00 85.44 246 SER A N 1
ATOM 1977 C CA . SER A 1 246 ? -4.115 -7.607 -6.260 1.00 85.44 246 SER A CA 1
ATOM 1978 C C . SER A 1 246 ? -3.981 -7.098 -4.821 1.00 85.44 246 SER A C 1
ATOM 1980 O O . SER A 1 246 ? -4.728 -7.550 -3.961 1.00 85.44 246 SER A O 1
ATOM 1982 N N . THR A 1 247 ? -3.073 -6.157 -4.543 1.00 86.00 247 THR A N 1
ATOM 1983 C CA . THR A 1 247 ? -2.774 -5.628 -3.203 1.00 86.00 247 THR A CA 1
ATOM 1984 C C . THR A 1 247 ? -4.000 -4.964 -2.610 1.00 86.00 247 THR A C 1
ATOM 1986 O O . THR A 1 247 ? -4.369 -5.249 -1.473 1.00 86.00 247 THR A O 1
ATOM 1989 N N . LEU A 1 248 ? -4.660 -4.120 -3.406 1.00 82.94 248 LEU A N 1
ATOM 1990 C CA . LEU A 1 248 ? -5.840 -3.399 -2.960 1.00 82.94 248 LEU A CA 1
ATOM 1991 C C . LEU A 1 248 ? -6.975 -4.371 -2.623 1.00 82.94 248 LEU A C 1
ATOM 1993 O O . LEU A 1 248 ? -7.565 -4.277 -1.555 1.00 82.94 248 LEU A O 1
ATOM 1997 N N . GLN A 1 249 ? -7.231 -5.352 -3.490 1.00 87.19 249 GLN A N 1
ATOM 1998 C CA . GLN A 1 249 ? -8.289 -6.337 -3.271 1.00 87.19 249 GLN A CA 1
ATOM 1999 C C . GLN A 1 249 ? -7.977 -7.260 -2.084 1.00 87.19 249 GLN A C 1
ATOM 2001 O O . GLN A 1 249 ? -8.835 -7.482 -1.233 1.00 87.19 249 GLN A O 1
ATOM 2006 N N . THR A 1 250 ? -6.742 -7.754 -1.997 1.00 88.81 250 THR A N 1
ATOM 2007 C CA . THR A 1 250 ? -6.287 -8.660 -0.931 1.00 88.81 250 THR A CA 1
ATOM 2008 C C . THR A 1 250 ? -6.282 -7.980 0.435 1.00 88.81 250 THR A C 1
ATOM 2010 O O . THR A 1 250 ? -6.571 -8.632 1.431 1.00 88.81 250 THR A O 1
ATOM 2013 N N . GLY A 1 251 ? -5.962 -6.686 0.503 1.00 88.44 251 GLY A N 1
ATOM 2014 C CA . GLY A 1 251 ? -5.858 -5.972 1.773 1.00 88.44 251 GLY A CA 1
ATOM 2015 C C . GLY A 1 251 ? -7.119 -5.206 2.192 1.00 88.44 251 GLY A C 1
ATOM 2016 O O . GLY A 1 251 ? -7.424 -5.180 3.381 1.00 88.44 251 GLY A O 1
ATOM 2017 N N . LEU A 1 252 ? -7.884 -4.622 1.258 1.00 90.56 252 LEU A N 1
ATOM 2018 C CA . LEU A 1 252 ? -9.116 -3.896 1.605 1.00 90.56 252 LEU A CA 1
ATOM 2019 C C . LEU A 1 252 ? -10.289 -4.823 1.917 1.00 90.56 252 LEU A C 1
ATOM 2021 O O . LEU A 1 252 ? -11.086 -4.496 2.790 1.00 90.56 252 LEU A O 1
ATOM 2025 N N . THR A 1 253 ? -10.414 -5.966 1.236 1.00 93.12 253 THR A N 1
ATOM 2026 C CA . THR A 1 253 ? -11.566 -6.862 1.451 1.00 93.12 253 THR A CA 1
ATOM 2027 C C . THR A 1 253 ? -11.641 -7.356 2.902 1.00 93.12 253 THR A C 1
ATOM 2029 O O . THR A 1 253 ? -12.688 -7.183 3.524 1.00 93.12 253 THR A O 1
ATOM 2032 N N . PRO A 1 254 ? -10.554 -7.888 3.501 1.00 94.31 254 PRO A N 1
ATOM 2033 C CA . PRO A 1 254 ? -10.583 -8.313 4.901 1.00 94.31 254 PRO A CA 1
ATOM 2034 C C . PRO A 1 254 ? -10.743 -7.141 5.872 1.00 94.31 254 PRO A C 1
ATOM 2036 O O . PRO A 1 254 ? -11.369 -7.289 6.914 1.00 94.31 254 PRO A O 1
ATOM 2039 N N . LEU A 1 255 ? -10.194 -5.971 5.533 1.00 95.06 255 LEU A N 1
ATOM 2040 C CA . LEU A 1 255 ? -10.311 -4.768 6.351 1.00 95.06 255 LEU A CA 1
ATOM 2041 C C . LEU A 1 255 ? -11.759 -4.281 6.450 1.00 95.06 255 LEU A C 1
ATOM 2043 O O . LEU A 1 255 ? -12.221 -3.972 7.546 1.00 95.06 255 LEU A O 1
ATOM 2047 N N . PHE A 1 256 ? -12.471 -4.209 5.324 1.00 94.50 256 PHE A N 1
ATOM 2048 C CA . PHE A 1 256 ? -13.874 -3.807 5.331 1.00 94.50 256 PHE A CA 1
ATOM 2049 C C . PHE A 1 256 ? -14.756 -4.840 6.024 1.00 94.50 256 PHE A C 1
ATOM 2051 O O . PHE A 1 256 ? -15.615 -4.436 6.799 1.00 94.50 256 PHE A O 1
ATOM 2058 N N . GLY A 1 257 ? -14.484 -6.137 5.843 1.00 95.00 257 GLY A N 1
ATOM 2059 C CA . GLY A 1 257 ? -15.156 -7.186 6.615 1.00 95.00 257 GLY A CA 1
ATOM 2060 C C . GLY A 1 257 ? -14.955 -7.007 8.123 1.00 95.00 257 GLY A C 1
ATOM 2061 O O . GLY A 1 257 ? -15.921 -6.936 8.872 1.00 95.00 257 GLY A O 1
ATOM 2062 N N . ALA A 1 258 ? -13.712 -6.797 8.569 1.00 95.31 258 ALA A N 1
ATOM 2063 C CA . ALA A 1 258 ? -13.421 -6.566 9.984 1.00 95.31 258 ALA A CA 1
ATOM 2064 C C . ALA A 1 258 ? -14.091 -5.293 10.535 1.00 95.31 258 ALA A C 1
ATOM 2066 O O . ALA A 1 258 ? -14.502 -5.261 11.693 1.00 95.31 258 ALA A O 1
ATOM 2067 N N . LEU A 1 259 ? -14.201 -4.228 9.733 1.00 94.56 259 LEU A N 1
ATOM 2068 C CA . LEU A 1 259 ? -14.919 -3.007 10.117 1.00 94.56 259 LEU A CA 1
ATOM 2069 C C . LEU A 1 259 ? -16.432 -3.231 10.223 1.00 94.56 259 LEU A C 1
ATOM 2071 O O . LEU A 1 259 ? -17.065 -2.700 11.137 1.00 94.56 259 LEU A O 1
ATOM 2075 N N . GLU A 1 260 ? -17.015 -3.995 9.304 1.00 94.75 260 GLU A N 1
ATOM 2076 C CA . GLU A 1 260 ? -18.431 -4.370 9.333 1.00 94.75 260 GLU A CA 1
ATOM 2077 C C . GLU A 1 260 ? -18.749 -5.206 10.579 1.00 94.75 260 GLU A C 1
ATOM 2079 O O . GLU A 1 260 ? -19.688 -4.898 11.318 1.00 94.75 260 GLU A O 1
ATOM 2084 N N . ASP A 1 261 ? -17.905 -6.190 10.885 1.00 93.19 261 ASP A N 1
ATOM 2085 C CA . ASP A 1 261 ? -18.029 -7.005 12.092 1.00 93.19 261 ASP A CA 1
ATOM 2086 C C . ASP A 1 261 ? -17.863 -6.157 13.357 1.00 93.19 261 ASP A C 1
ATOM 2088 O O . ASP A 1 261 ? -18.661 -6.256 14.291 1.00 93.19 261 ASP A O 1
ATOM 2092 N N . PHE A 1 262 ? -16.870 -5.266 13.382 1.00 93.75 262 PHE A N 1
ATOM 2093 C CA . PHE A 1 262 ? -16.626 -4.359 14.501 1.00 93.75 262 PHE A CA 1
ATOM 2094 C C . PHE A 1 262 ? -17.802 -3.403 14.749 1.00 93.75 262 PHE A C 1
ATOM 2096 O O . PHE A 1 262 ? -18.240 -3.234 15.889 1.00 93.75 262 PHE A O 1
ATOM 2103 N N . THR A 1 263 ? -18.354 -2.796 13.698 1.00 92.94 263 THR A N 1
ATOM 2104 C CA . THR A 1 263 ? -19.516 -1.901 13.822 1.00 92.94 263 THR A CA 1
ATOM 2105 C C . THR A 1 263 ? -20.777 -2.661 14.225 1.00 92.94 263 THR A C 1
ATOM 2107 O O . THR A 1 263 ? -21.533 -2.180 15.068 1.00 92.94 263 THR A O 1
ATOM 2110 N N . SER A 1 264 ? -20.960 -3.886 13.734 1.00 92.31 264 SER A N 1
ATOM 2111 C CA . SER A 1 264 ? -22.042 -4.776 14.166 1.00 92.31 264 SER A CA 1
ATOM 2112 C C . SER A 1 264 ? -21.914 -5.178 15.639 1.00 92.31 264 SER A C 1
ATOM 2114 O O . SER A 1 264 ? -22.915 -5.221 16.357 1.00 92.31 264 SER A O 1
ATOM 2116 N N . GLN A 1 265 ? -20.693 -5.440 16.120 1.00 90.62 265 GLN A N 1
ATOM 2117 C CA . GLN A 1 265 ? -20.420 -5.700 17.538 1.00 90.62 265 GLN A CA 1
ATOM 2118 C C . GLN A 1 265 ? -20.752 -4.484 18.405 1.00 90.62 265 GLN A C 1
ATOM 2120 O O . GLN A 1 265 ? -21.373 -4.653 19.454 1.00 90.62 265 GLN A O 1
ATOM 2125 N N . ILE A 1 266 ? -20.389 -3.271 17.964 1.00 88.56 266 ILE A N 1
ATOM 2126 C CA . ILE A 1 266 ? -20.782 -2.032 18.647 1.00 88.56 266 ILE A CA 1
ATOM 2127 C C . ILE A 1 266 ? -22.306 -1.943 18.724 1.00 88.56 266 ILE A C 1
ATOM 2129 O O . ILE A 1 266 ? -22.837 -1.812 19.817 1.00 88.56 266 ILE A O 1
ATOM 2133 N N . LEU A 1 267 ? -23.023 -2.057 17.604 1.00 89.06 267 LEU A N 1
ATOM 2134 C CA . LEU A 1 267 ? -24.483 -1.912 17.593 1.00 89.06 267 LEU A CA 1
ATOM 2135 C C . LEU A 1 267 ? -25.162 -2.884 18.566 1.00 89.06 267 LEU A C 1
ATOM 2137 O O . LEU A 1 267 ? -25.907 -2.456 19.442 1.00 89.06 267 LEU A O 1
ATOM 2141 N N . ARG A 1 268 ? -24.797 -4.171 18.513 1.00 88.69 268 ARG A N 1
ATOM 2142 C CA . ARG A 1 268 ? -25.326 -5.190 19.437 1.00 88.69 268 ARG A CA 1
ATOM 2143 C C . ARG A 1 268 ? -25.020 -4.885 20.903 1.00 88.69 268 ARG A C 1
ATOM 2145 O O . ARG A 1 268 ? -25.834 -5.174 21.774 1.00 88.69 268 ARG A O 1
ATOM 2152 N N . ALA A 1 269 ? -23.838 -4.340 21.182 1.00 87.19 269 ALA A N 1
ATOM 2153 C CA . ALA A 1 269 ? -23.431 -3.974 22.532 1.00 87.19 269 ALA A CA 1
ATOM 2154 C C . ALA A 1 269 ? -24.240 -2.781 23.074 1.00 87.19 269 ALA A C 1
ATOM 2156 O O . ALA A 1 269 ? -24.542 -2.754 24.264 1.00 87.19 269 ALA A O 1
ATOM 2157 N N . TYR A 1 270 ? -24.615 -1.830 22.213 1.00 85.19 270 TYR A N 1
ATOM 2158 C CA . TYR A 1 270 ? -25.419 -0.664 22.590 1.00 85.19 270 TYR A CA 1
ATOM 2159 C C . TYR A 1 270 ? -26.922 -0.977 22.673 1.00 85.19 270 TYR A C 1
ATOM 2161 O O . TYR A 1 270 ? -27.581 -0.475 23.579 1.00 85.19 270 TYR A O 1
ATOM 2169 N N . ASP A 1 271 ? -27.453 -1.861 21.822 1.00 84.56 271 ASP A N 1
ATOM 2170 C CA . ASP A 1 271 ? -28.849 -2.332 21.904 1.00 84.56 271 ASP A CA 1
ATOM 2171 C C . ASP A 1 271 ? -29.150 -3.059 23.228 1.00 84.56 271 ASP A C 1
ATOM 2173 O O . ASP A 1 271 ? -30.282 -3.068 23.708 1.00 84.56 271 ASP A O 1
ATOM 2177 N N . GLY A 1 272 ? -28.131 -3.672 23.840 1.00 80.19 272 GLY A N 1
ATOM 2178 C CA . GLY A 1 272 ? -28.241 -4.333 25.140 1.00 80.19 272 GLY A CA 1
ATOM 2179 C C . GLY A 1 272 ? -28.273 -3.384 26.346 1.00 80.19 272 GLY A C 1
ATOM 2180 O O . GLY A 1 272 ? -28.427 -3.861 27.473 1.00 80.19 272 GLY A O 1
ATOM 2181 N N . LEU A 1 273 ? -28.104 -2.071 26.146 1.00 85.50 273 LEU A N 1
ATOM 2182 C CA . LEU A 1 273 ? -28.066 -1.092 27.232 1.00 85.50 273 LEU A CA 1
ATOM 2183 C C . LEU A 1 273 ? -29.471 -0.763 27.735 1.00 85.50 273 LEU A C 1
ATOM 2185 O O . LEU A 1 273 ? -30.372 -0.415 26.973 1.00 85.50 273 LEU A O 1
ATOM 2189 N N . ARG A 1 274 ? -29.649 -0.804 29.056 1.00 77.50 274 ARG A N 1
ATOM 2190 C CA . ARG A 1 274 ? -30.908 -0.430 29.708 1.00 77.50 274 ARG A CA 1
ATOM 2191 C C . ARG A 1 274 ? -30.978 1.084 29.859 1.00 77.50 274 ARG A C 1
ATOM 2193 O O . ARG A 1 274 ? -30.613 1.635 30.896 1.00 77.50 274 ARG A O 1
ATOM 2200 N N . ILE A 1 275 ? -31.412 1.759 28.799 1.00 75.06 275 ILE A N 1
ATOM 2201 C CA . ILE A 1 275 ? -31.605 3.211 28.804 1.00 75.06 275 ILE A CA 1
ATOM 2202 C C . ILE A 1 275 ? -32.842 3.539 29.663 1.00 75.06 275 ILE A C 1
ATOM 2204 O O . ILE A 1 275 ? -33.907 2.961 29.427 1.00 75.06 275 ILE A O 1
ATOM 2208 N N . PRO A 1 276 ? -32.738 4.437 30.662 1.00 62.78 276 PRO A N 1
ATOM 2209 C CA . PRO A 1 276 ? -33.892 4.887 31.431 1.00 62.78 276 PRO A CA 1
ATOM 2210 C C . PRO A 1 276 ? -34.883 5.584 30.494 1.00 62.78 276 PRO A C 1
ATOM 2212 O O . PRO A 1 276 ? -34.527 6.545 29.816 1.00 62.78 276 PRO A O 1
ATOM 2215 N N . ASN A 1 277 ? -36.118 5.094 30.432 1.00 57.00 277 ASN A N 1
ATOM 2216 C CA . ASN A 1 277 ? -37.165 5.713 29.627 1.00 57.00 277 ASN A CA 1
ATOM 2217 C C . ASN A 1 277 ? -37.687 6.951 30.384 1.00 57.00 277 ASN A C 1
ATOM 2219 O O . ASN A 1 277 ? -38.201 6.798 31.488 1.00 57.00 277 ASN A O 1
ATOM 2223 N N . GLU A 1 278 ? -37.602 8.159 29.814 1.00 50.09 278 GLU A N 1
ATOM 2224 C CA . GLU A 1 278 ? -38.190 9.386 30.407 1.00 50.09 278 GLU A CA 1
ATOM 2225 C C . GLU A 1 278 ? -39.735 9.441 30.308 1.00 50.09 278 GLU A C 1
ATOM 2227 O O . GLU A 1 278 ? -40.352 10.478 30.530 1.00 50.09 278 GLU A O 1
ATOM 2232 N N . GLY A 1 279 ? -40.400 8.332 29.979 1.00 51.81 279 GLY A N 1
ATOM 2233 C CA . GLY A 1 279 ? -41.852 8.261 29.821 1.00 51.81 279 GLY A CA 1
ATOM 2234 C C . GLY A 1 279 ? -42.522 7.510 30.963 1.00 51.81 279 GLY A C 1
ATOM 2235 O O . GLY A 1 279 ? -42.726 6.302 30.861 1.00 51.81 279 GLY A O 1
ATOM 2236 N N . GLY A 1 280 ? -42.877 8.231 32.024 1.00 39.50 280 GLY A N 1
ATOM 2237 C CA . GLY A 1 280 ? -43.636 7.709 33.159 1.00 39.50 280 GLY A CA 1
ATOM 2238 C C . GLY A 1 280 ? -44.351 8.799 33.955 1.00 39.50 280 GLY A C 1
ATOM 2239 O O . GLY A 1 280 ? -44.377 8.730 35.177 1.00 39.50 280 GLY A O 1
ATOM 2240 N N . GLU A 1 281 ? -44.899 9.816 33.283 1.00 40.62 281 GLU A N 1
ATOM 2241 C CA . GLU A 1 281 ? -46.012 10.586 33.843 1.00 40.62 281 GLU A CA 1
ATOM 2242 C C . GLU A 1 281 ? -47.305 9.803 33.592 1.00 40.62 281 GLU A C 1
ATOM 2244 O O . GLU A 1 281 ? -47.782 9.769 32.460 1.00 40.62 281 GLU A O 1
ATOM 2249 N N . THR A 1 282 ? -47.827 9.159 34.638 1.00 35.72 282 THR A N 1
ATOM 2250 C CA . THR A 1 282 ? -49.239 9.202 35.075 1.00 35.72 282 THR A CA 1
ATOM 2251 C C . THR A 1 282 ? -49.356 8.567 36.450 1.00 35.72 282 THR A C 1
ATOM 2253 O O . THR A 1 282 ? -48.923 7.398 36.572 1.00 35.72 282 THR A O 1
#

pLDDT: mean 76.53, std 19.04, range [32.78, 96.62]

Organism: Ensete ventricosum (NCBI:txid4639)